Protein AF-A0A5C6UKN8-F1 (afdb_monomer_lite)

Sequence (223 aa):
MSATDQPPNRPFNWWKLGAFLLFGLIVINSLSDEDSNTNSDSTDLNAEPDYIGLPDETGLSTPVQSQIIKAARHAERAYGALGDDGASYYSELCYESLNRSFAPAELDRCYAFDLFANRLIENAGKSVGPKMSKWAVRSRWDSAGILSDLDSDDLETRRIAIEAATSRIRVSPELPPAIRRLQEQSAPSTDVDENDASRSAEGLPSDESLIDTGGEDAVSLDG

Structure (mmCIF, N/CA/C/O backbone):
data_AF-A0A5C6UKN8-F1
#
_entry.id   AF-A0A5C6UKN8-F1
#
loop_
_atom_site.group_PDB
_atom_site.id
_atom_site.type_symbol
_atom_site.label_atom_id
_atom_site.label_alt_id
_atom_site.label_comp_id
_atom_site.label_asym_id
_atom_site.label_entity_id
_atom_site.label_seq_id
_atom_site.pdbx_PDB_ins_code
_atom_site.Cartn_x
_atom_site.Cartn_y
_atom_site.Cartn_z
_atom_site.occupancy
_atom_site.B_iso_or_equiv
_atom_site.auth_seq_id
_atom_site.auth_comp_id
_atom_site.auth_asym_id
_atom_site.auth_atom_id
_atom_site.pdbx_PDB_model_num
ATOM 1 N N . MET A 1 1 ? 35.780 -46.248 15.933 1.00 40.53 1 MET A N 1
ATOM 2 C CA . MET A 1 1 ? 34.356 -46.637 15.960 1.00 40.53 1 MET A CA 1
ATOM 3 C C . MET A 1 1 ? 33.559 -45.348 16.038 1.00 40.53 1 MET A C 1
ATOM 5 O O . MET A 1 1 ? 33.482 -44.776 17.113 1.00 40.53 1 MET A O 1
ATOM 9 N N . SER A 1 2 ? 33.085 -44.843 14.900 1.00 50.72 2 SER A N 1
ATOM 10 C CA . SER A 1 2 ? 32.276 -43.621 14.833 1.00 50.72 2 SER A CA 1
ATOM 11 C C . SER A 1 2 ? 30.887 -44.018 14.360 1.00 50.72 2 SER A C 1
ATOM 13 O O . SER A 1 2 ? 30.756 -44.585 13.277 1.00 50.72 2 SER A O 1
ATOM 15 N N . ALA A 1 3 ? 29.887 -43.793 15.208 1.00 54.16 3 ALA A N 1
ATOM 16 C CA . ALA A 1 3 ? 28.486 -43.984 14.878 1.00 54.16 3 ALA A CA 1
ATOM 17 C C . ALA A 1 3 ? 28.002 -42.765 14.085 1.00 54.16 3 ALA A C 1
ATOM 19 O O . ALA A 1 3 ? 28.143 -41.629 14.533 1.00 54.16 3 ALA A O 1
ATOM 20 N N . THR A 1 4 ? 27.491 -43.006 12.885 1.00 61.22 4 THR A N 1
ATOM 21 C CA . THR A 1 4 ? 26.816 -42.016 12.050 1.00 61.22 4 THR A CA 1
ATOM 22 C C . THR A 1 4 ? 25.357 -41.917 12.488 1.00 61.22 4 THR A C 1
ATOM 24 O O . THR A 1 4 ? 24.598 -42.868 12.317 1.00 61.22 4 THR A O 1
ATOM 27 N N . ASP A 1 5 ? 24.970 -40.764 13.034 1.00 57.59 5 ASP A N 1
ATOM 28 C CA . ASP A 1 5 ? 23.571 -40.392 13.249 1.00 57.59 5 ASP A CA 1
ATOM 29 C C . ASP A 1 5 ? 22.898 -40.123 11.900 1.00 57.59 5 ASP A C 1
ATOM 31 O O . ASP A 1 5 ? 23.299 -39.234 11.145 1.00 57.59 5 ASP A O 1
ATOM 35 N N . GLN A 1 6 ? 21.865 -40.901 11.591 1.00 63.00 6 GLN A N 1
ATOM 36 C CA . GLN A 1 6 ? 21.035 -40.725 10.405 1.00 63.00 6 GLN A CA 1
ATOM 37 C C . GLN A 1 6 ? 19.686 -40.121 10.840 1.00 63.00 6 GLN A C 1
ATOM 39 O O . GLN A 1 6 ? 19.021 -40.698 11.704 1.00 63.00 6 GLN A O 1
ATOM 44 N N . PRO A 1 7 ? 19.254 -38.969 10.292 1.00 58.56 7 PRO A N 1
ATOM 45 C CA . PRO A 1 7 ? 17.996 -38.347 10.692 1.00 58.56 7 PRO A CA 1
ATOM 46 C C . PRO A 1 7 ? 16.775 -39.148 10.193 1.00 58.56 7 PRO A C 1
ATOM 48 O O . PRO A 1 7 ? 16.821 -39.744 9.113 1.00 58.56 7 PRO A O 1
ATOM 51 N N . PRO A 1 8 ? 15.662 -39.163 10.952 1.00 61.91 8 PRO A N 1
ATOM 52 C CA . PRO A 1 8 ? 14.505 -39.999 10.653 1.00 61.91 8 PRO A CA 1
ATOM 53 C C . PRO A 1 8 ? 13.721 -39.506 9.426 1.00 61.91 8 PRO A C 1
ATOM 55 O O . PRO A 1 8 ? 13.208 -38.385 9.394 1.00 61.91 8 PRO A O 1
ATOM 58 N N . ASN A 1 9 ? 13.566 -40.401 8.447 1.00 58.41 9 ASN A N 1
ATOM 59 C CA . ASN A 1 9 ? 12.659 -40.272 7.306 1.00 58.41 9 ASN A CA 1
ATOM 60 C C . ASN A 1 9 ? 11.209 -40.083 7.781 1.00 58.41 9 ASN A C 1
ATOM 62 O O . ASN A 1 9 ? 10.594 -41.015 8.303 1.00 58.41 9 ASN A O 1
ATOM 66 N N . ARG A 1 10 ? 10.629 -38.899 7.557 1.00 64.12 10 ARG A N 1
ATOM 67 C CA . ARG A 1 10 ? 9.177 -38.692 7.672 1.00 64.12 10 ARG A CA 1
ATOM 68 C C . ARG A 1 10 ? 8.508 -38.991 6.321 1.00 64.12 10 ARG A C 1
ATOM 70 O O . ARG A 1 10 ? 8.964 -38.461 5.310 1.00 64.12 10 ARG A O 1
ATOM 77 N N . PRO A 1 11 ? 7.436 -39.803 6.274 1.00 61.09 11 PRO A N 1
ATOM 78 C CA . PRO A 1 11 ? 6.742 -40.118 5.028 1.00 61.09 11 PRO A CA 1
ATOM 79 C C . PRO A 1 11 ? 5.987 -38.893 4.489 1.00 61.09 11 PRO A C 1
ATOM 81 O O . PRO A 1 11 ? 5.182 -38.270 5.183 1.00 61.09 11 PRO A O 1
ATOM 84 N N . PHE A 1 12 ? 6.264 -38.550 3.231 1.00 62.16 12 PHE A N 1
ATOM 85 C CA . PHE A 1 12 ? 5.650 -37.445 2.498 1.00 62.16 12 PHE A CA 1
ATOM 86 C C . PHE A 1 12 ? 4.271 -37.895 1.974 1.00 62.16 12 PHE A C 1
ATOM 88 O O . PHE A 1 12 ? 4.173 -38.737 1.085 1.00 62.16 12 PHE A O 1
ATOM 95 N N . ASN A 1 13 ? 3.187 -37.368 2.548 1.00 50.72 13 ASN A N 1
ATOM 96 C CA . ASN A 1 13 ? 1.808 -37.771 2.242 1.00 50.72 13 ASN A CA 1
ATOM 97 C C . ASN A 1 13 ? 1.259 -37.051 0.988 1.00 50.72 13 ASN A C 1
ATOM 99 O O . ASN A 1 13 ? 0.657 -35.983 1.097 1.00 50.72 13 ASN A O 1
ATOM 103 N N . TRP A 1 14 ? 1.412 -37.664 -0.194 1.00 58.41 14 TRP A N 1
ATOM 104 C CA . TRP A 1 14 ? 1.009 -37.119 -1.510 1.00 58.41 14 TRP A CA 1
ATOM 105 C C . TRP A 1 14 ? -0.510 -36.953 -1.718 1.00 58.41 14 TRP A C 1
ATOM 107 O O . TRP A 1 14 ? -0.934 -36.216 -2.603 1.00 58.41 14 TRP A O 1
ATOM 117 N N . TRP A 1 15 ? -1.361 -37.578 -0.899 1.00 53.00 15 TRP A N 1
ATOM 118 C CA . TRP A 1 15 ? -2.815 -37.576 -1.126 1.00 53.00 15 TRP A CA 1
ATOM 119 C C . TRP A 1 15 ? -3.521 -36.228 -0.881 1.00 53.00 15 TRP A C 1
ATOM 121 O O . TRP A 1 15 ? -4.635 -36.031 -1.360 1.00 53.00 15 TRP A O 1
ATOM 131 N N . LYS A 1 16 ? -2.891 -35.267 -0.185 1.00 51.88 16 LYS A N 1
ATOM 132 C CA . LYS A 1 16 ? -3.501 -33.947 0.080 1.00 51.88 16 LYS A CA 1
ATOM 133 C C . LYS A 1 16 ? -3.407 -32.954 -1.087 1.00 51.88 16 LYS A C 1
ATOM 135 O O . LYS A 1 16 ? -4.103 -31.945 -1.062 1.00 51.88 16 LYS A O 1
ATOM 140 N N . LEU A 1 17 ? -2.607 -33.241 -2.115 1.00 55.00 17 LEU A N 1
ATOM 141 C CA . LEU A 1 17 ? -2.462 -32.371 -3.292 1.00 55.00 17 LEU A CA 1
ATOM 142 C C . LEU A 1 17 ? -3.567 -32.568 -4.349 1.00 55.00 17 LEU A C 1
ATOM 144 O O . LEU A 1 17 ? -3.740 -31.709 -5.204 1.00 55.00 17 LEU A O 1
ATOM 148 N N . GLY A 1 18 ? -4.356 -33.648 -4.280 1.00 50.09 18 GLY A N 1
ATOM 149 C CA . GLY A 1 18 ? -5.378 -33.958 -5.294 1.00 50.09 18 GLY A CA 1
ATOM 150 C C . GLY A 1 18 ? -6.755 -33.309 -5.092 1.00 50.09 18 GLY A C 1
ATOM 151 O O . GLY A 1 18 ? -7.552 -33.289 -6.023 1.00 50.09 18 GLY A O 1
ATOM 152 N N . ALA A 1 19 ? -7.063 -32.778 -3.903 1.00 51.94 19 ALA A N 1
ATOM 153 C CA . ALA A 1 19 ? -8.430 -32.355 -3.562 1.00 51.94 19 ALA A CA 1
ATOM 154 C C . ALA A 1 19 ? -8.757 -30.883 -3.888 1.00 51.94 19 ALA A C 1
ATOM 156 O O . ALA A 1 19 ? -9.929 -30.525 -3.956 1.00 51.94 19 ALA A O 1
ATOM 157 N N . PHE A 1 20 ? -7.756 -30.028 -4.123 1.00 52.41 20 PHE A N 1
ATOM 158 C CA . PHE A 1 20 ? -7.990 -28.599 -4.387 1.00 52.41 20 PHE A CA 1
ATOM 159 C C . PHE A 1 20 ? -8.239 -28.258 -5.865 1.00 52.41 20 PHE A C 1
ATOM 161 O O . PHE A 1 20 ? -8.780 -27.197 -6.158 1.00 52.41 20 PHE A O 1
ATOM 168 N N . LEU A 1 21 ? -7.928 -29.160 -6.803 1.00 52.56 21 LEU A N 1
ATOM 169 C CA . LEU A 1 21 ? -8.079 -28.896 -8.242 1.00 52.56 21 LEU A CA 1
ATOM 170 C C . LEU A 1 21 ? -9.501 -29.117 -8.791 1.00 52.56 21 LEU A C 1
ATOM 172 O O . LEU A 1 21 ? -9.774 -28.732 -9.923 1.00 52.56 21 LEU A O 1
ATOM 176 N N . LEU A 1 22 ? -10.424 -29.688 -8.007 1.00 50.31 22 LEU A N 1
ATOM 177 C CA . LEU A 1 22 ? -11.786 -30.006 -8.469 1.00 50.31 22 LEU A CA 1
ATOM 178 C C . LEU A 1 22 ? -12.843 -28.956 -8.070 1.00 50.31 22 LEU A C 1
ATOM 180 O O . LEU A 1 22 ? -13.941 -28.963 -8.615 1.00 50.31 22 LEU A O 1
ATOM 184 N N . PHE A 1 23 ? -12.511 -28.007 -7.185 1.00 49.91 23 PHE A N 1
ATOM 185 C CA . PHE A 1 23 ? -13.417 -26.909 -6.800 1.00 49.91 23 PHE A CA 1
ATOM 186 C C . PHE A 1 23 ? -13.272 -25.642 -7.667 1.00 49.91 23 PHE A C 1
ATOM 188 O O . PHE A 1 23 ? -14.141 -24.775 -7.632 1.00 49.91 23 PHE A O 1
ATOM 195 N N . GLY A 1 24 ? -12.212 -25.536 -8.477 1.00 49.94 24 GLY A N 1
ATOM 196 C CA . GLY A 1 24 ? -11.924 -24.350 -9.297 1.00 49.94 24 GLY A CA 1
ATOM 197 C C . GLY A 1 24 ? -12.730 -24.221 -10.597 1.00 49.94 24 GLY A C 1
ATOM 198 O O . GLY A 1 24 ? -12.634 -23.196 -11.260 1.00 49.94 24 GLY A O 1
ATOM 199 N N . LEU A 1 25 ? -13.529 -25.226 -10.977 1.00 49.94 25 LEU A N 1
ATOM 200 C CA . LEU A 1 25 ? -14.198 -25.278 -12.289 1.00 49.94 25 LEU A CA 1
ATOM 201 C C . LEU A 1 25 ? -15.711 -24.982 -12.274 1.00 49.94 25 LEU A C 1
ATOM 203 O O . LEU A 1 25 ? -16.342 -25.054 -13.322 1.00 49.94 25 LEU A O 1
ATOM 207 N N . ILE A 1 26 ? -16.307 -24.623 -11.128 1.00 50.78 26 ILE A N 1
ATOM 208 C CA . ILE A 1 26 ? -17.772 -24.429 -11.011 1.00 50.78 26 ILE A CA 1
ATOM 209 C C . ILE A 1 26 ? -18.210 -22.945 -11.007 1.00 50.78 26 ILE A C 1
ATOM 211 O O . ILE A 1 26 ? -19.397 -22.666 -11.132 1.00 50.78 26 ILE A O 1
ATOM 215 N N . VAL A 1 27 ? -17.299 -21.964 -10.963 1.00 51.22 27 VAL A 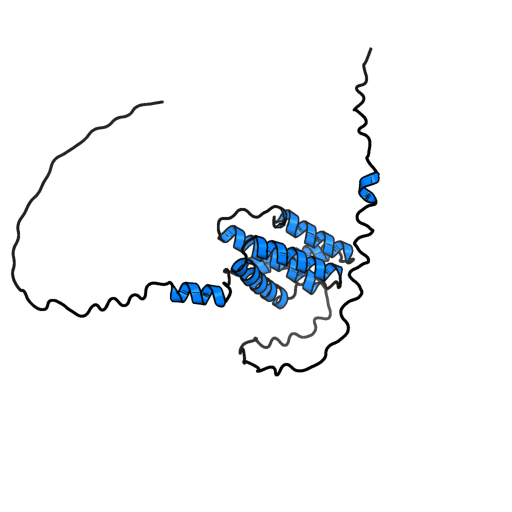N 1
ATOM 216 C CA . VAL A 1 27 ? -17.687 -20.533 -10.837 1.00 51.22 27 VAL A CA 1
ATOM 217 C C . VAL A 1 27 ? -17.657 -19.745 -12.166 1.00 51.22 27 VAL A C 1
ATOM 219 O O . VAL A 1 27 ? -18.084 -18.599 -12.210 1.00 51.22 27 VAL A O 1
ATOM 222 N N . ILE A 1 28 ? -17.247 -20.341 -13.292 1.00 51.25 28 ILE A N 1
ATOM 223 C CA . ILE A 1 28 ? -17.072 -19.614 -14.576 1.00 51.25 28 ILE A CA 1
ATOM 224 C C . ILE A 1 28 ? -18.332 -19.650 -15.473 1.00 51.25 28 ILE A C 1
ATOM 226 O O . ILE A 1 28 ? -18.216 -19.662 -16.689 1.00 51.25 28 ILE A O 1
ATOM 230 N N . ASN A 1 29 ? -19.555 -19.709 -14.934 1.00 43.38 29 ASN A N 1
ATOM 231 C CA . ASN A 1 29 ? -20.752 -19.794 -15.799 1.00 43.38 29 ASN A CA 1
ATOM 232 C C . ASN A 1 29 ? -21.979 -18.994 -15.350 1.00 43.38 29 ASN A C 1
ATOM 234 O O . ASN A 1 29 ? -23.094 -19.298 -15.762 1.00 43.38 29 ASN A O 1
ATOM 238 N N . SER A 1 30 ? -21.812 -17.948 -14.544 1.00 45.59 30 SER A N 1
ATOM 239 C CA . SER A 1 30 ? -22.942 -17.066 -14.252 1.00 45.59 30 SER A CA 1
ATOM 240 C C . SER A 1 30 ? -22.486 -15.627 -14.114 1.00 45.59 30 SER A C 1
ATOM 242 O O . SER A 1 30 ? -22.128 -15.215 -13.018 1.00 45.59 30 SER A O 1
ATOM 244 N N . LEU A 1 31 ? -22.483 -14.900 -15.232 1.00 46.59 31 LEU A N 1
ATOM 245 C CA . LEU A 1 31 ? -22.860 -13.484 -15.336 1.00 46.59 31 LEU A CA 1
ATOM 246 C C . LEU A 1 31 ? -22.789 -13.079 -16.816 1.00 46.59 31 LEU A C 1
ATOM 248 O O . LEU A 1 31 ? -21.778 -12.579 -17.303 1.00 46.59 31 LEU A O 1
ATOM 252 N N . SER A 1 32 ? -23.880 -13.383 -17.523 1.00 42.09 32 SER A N 1
ATOM 253 C CA . SER A 1 32 ? -24.281 -12.689 -18.746 1.00 42.09 32 SER A CA 1
ATOM 254 C C . SER A 1 32 ? -25.015 -11.401 -18.372 1.00 42.09 32 SER A C 1
ATOM 256 O O . SER A 1 32 ? -25.819 -11.403 -17.443 1.00 42.09 32 SER A O 1
ATOM 258 N N . ASP A 1 33 ? -24.670 -10.358 -19.121 1.00 43.91 33 ASP A N 1
ATOM 259 C CA . ASP A 1 33 ? -25.289 -9.051 -19.371 1.00 43.91 33 ASP A CA 1
ATOM 260 C C . ASP A 1 33 ? -26.621 -8.700 -18.687 1.00 43.91 33 ASP A C 1
ATOM 262 O O . ASP A 1 33 ? -27.641 -9.349 -18.912 1.00 43.91 33 ASP A O 1
ATOM 266 N N . GLU A 1 34 ? -26.639 -7.546 -18.009 1.00 44.62 34 GLU A N 1
ATOM 267 C CA . GLU A 1 34 ? -27.829 -6.693 -17.975 1.00 44.62 34 GLU A CA 1
ATOM 268 C C . GLU A 1 34 ? -27.427 -5.215 -18.083 1.00 44.62 34 GLU A C 1
ATOM 270 O O . GLU A 1 34 ? -26.718 -4.657 -17.243 1.00 44.62 34 GLU A O 1
ATOM 275 N N . ASP A 1 35 ? -27.862 -4.619 -19.189 1.00 42.59 35 ASP A N 1
ATOM 276 C CA . ASP A 1 35 ? -27.671 -3.231 -19.569 1.00 42.59 35 ASP A CA 1
ATOM 277 C C . ASP A 1 35 ? -28.637 -2.286 -18.835 1.00 42.59 35 ASP A C 1
ATOM 279 O O . ASP A 1 35 ? -29.828 -2.552 -18.676 1.00 42.59 35 ASP A O 1
ATOM 283 N N . SER A 1 36 ? -28.122 -1.076 -18.618 1.00 43.69 36 SER A N 1
ATOM 284 C CA . SER A 1 36 ? -28.818 0.215 -18.661 1.00 43.69 36 SER A CA 1
ATOM 285 C C . SER A 1 36 ? -29.333 0.876 -17.368 1.00 43.69 36 SER A C 1
ATOM 287 O O . SER A 1 36 ? -30.272 0.459 -16.698 1.00 43.69 36 SER A O 1
ATOM 289 N N . ASN A 1 37 ? -28.793 2.091 -17.219 1.00 43.66 37 ASN A N 1
ATOM 290 C CA . ASN A 1 37 ? -29.469 3.330 -16.843 1.00 43.66 37 ASN A CA 1
ATOM 291 C C . ASN A 1 37 ? -29.349 3.793 -15.384 1.00 43.66 37 ASN A C 1
ATOM 293 O O . ASN A 1 37 ? -30.298 3.750 -14.603 1.00 43.66 37 ASN A O 1
ATOM 297 N N . THR A 1 38 ? -28.197 4.393 -15.071 1.00 41.50 38 THR A N 1
ATOM 298 C CA . THR A 1 38 ? -28.045 5.254 -13.894 1.00 41.50 38 THR A CA 1
ATOM 299 C C . THR A 1 38 ? -27.738 6.675 -14.352 1.00 41.50 38 THR A C 1
ATOM 301 O O . THR A 1 38 ? -26.625 6.985 -14.781 1.00 41.50 38 THR A O 1
ATOM 304 N N . ASN A 1 39 ? -28.748 7.543 -14.257 1.00 42.12 39 ASN A N 1
ATOM 305 C CA . ASN A 1 39 ? -28.589 8.991 -14.326 1.00 42.12 39 ASN A CA 1
ATOM 306 C C . ASN A 1 39 ? -27.521 9.412 -13.311 1.00 42.12 39 ASN A C 1
ATOM 308 O O . ASN A 1 39 ? -27.738 9.335 -12.102 1.00 42.12 39 ASN A O 1
ATOM 312 N N . SER A 1 40 ? -26.359 9.818 -13.813 1.00 42.66 40 SER A N 1
ATOM 313 C CA . SER A 1 40 ? -25.299 10.395 -12.998 1.00 42.66 40 SER A CA 1
ATOM 314 C C . SER A 1 40 ? -25.632 11.861 -12.756 1.00 42.66 40 SER A C 1
ATOM 316 O O . SER A 1 40 ? -25.410 12.712 -13.614 1.00 42.66 40 SER A O 1
ATOM 318 N N . ASP A 1 41 ? -26.217 12.122 -11.591 1.00 40.66 41 ASP A N 1
ATOM 319 C CA . ASP A 1 41 ? -26.273 13.447 -10.987 1.00 40.66 41 ASP A CA 1
ATOM 320 C C . ASP A 1 41 ? -24.837 13.841 -10.615 1.00 40.66 41 ASP A C 1
ATOM 322 O O . ASP A 1 41 ? -24.215 13.285 -9.705 1.00 40.66 41 ASP A O 1
ATOM 326 N N . SER A 1 42 ? -24.255 14.711 -11.432 1.00 39.00 42 SER A N 1
ATOM 327 C CA . SER A 1 42 ? -22.898 15.211 -11.284 1.00 39.00 42 SER A CA 1
ATOM 328 C C . SER A 1 42 ? -22.857 16.234 -10.152 1.00 39.00 42 SER A C 1
ATOM 330 O O . SER A 1 42 ? -22.991 17.436 -10.384 1.00 39.00 42 SER A O 1
ATOM 332 N N . THR A 1 43 ? -22.643 15.774 -8.919 1.00 43.88 43 THR A N 1
ATOM 333 C CA . THR A 1 43 ? -22.153 16.659 -7.859 1.00 43.88 43 THR A CA 1
ATOM 334 C C . THR A 1 43 ? -20.697 17.012 -8.128 1.00 43.88 43 THR A C 1
ATOM 336 O O . THR A 1 43 ? -19.776 16.221 -7.924 1.00 43.88 43 THR A O 1
ATOM 339 N N . ASP A 1 44 ? -20.569 18.234 -8.617 1.00 43.09 44 ASP A N 1
ATOM 340 C CA . ASP A 1 44 ? -19.400 19.072 -8.801 1.00 43.09 44 ASP A CA 1
ATOM 341 C C . ASP A 1 44 ? -18.495 19.081 -7.548 1.00 43.09 44 ASP A C 1
ATOM 343 O O . ASP A 1 44 ? -18.790 19.727 -6.539 1.00 43.09 44 ASP A O 1
ATOM 347 N N . LEU A 1 45 ? -17.386 18.335 -7.596 1.00 48.97 45 LEU A N 1
ATOM 348 C CA . LEU A 1 45 ? -16.275 18.473 -6.653 1.00 48.97 45 LEU A CA 1
ATOM 349 C C . LEU A 1 45 ? -15.154 19.251 -7.336 1.00 48.97 45 LEU A C 1
ATOM 351 O O . LEU A 1 45 ? -14.203 18.698 -7.884 1.00 48.97 45 LEU A O 1
ATOM 355 N N . ASN A 1 46 ? -15.303 20.569 -7.255 1.00 46.16 46 ASN A N 1
ATOM 356 C CA . ASN A 1 46 ? -14.267 21.551 -7.512 1.00 46.16 46 ASN A CA 1
ATOM 357 C C . ASN A 1 46 ? -12.978 21.237 -6.731 1.00 46.16 46 ASN A C 1
ATOM 359 O O . ASN A 1 46 ? -12.977 21.244 -5.498 1.00 46.16 46 ASN A O 1
ATOM 363 N N . ALA A 1 47 ? -11.899 21.035 -7.496 1.00 43.16 47 ALA A N 1
ATOM 364 C CA . ALA A 1 47 ? -10.514 21.489 -7.289 1.00 43.16 47 ALA A CA 1
ATOM 365 C C . ALA A 1 47 ? -9.474 20.384 -7.564 1.00 43.16 47 ALA A C 1
ATOM 367 O O . ALA A 1 47 ? -8.781 19.909 -6.662 1.00 43.16 47 ALA A O 1
ATOM 368 N N . GLU A 1 48 ? -9.323 20.012 -8.837 1.00 38.44 48 GLU A N 1
ATOM 369 C CA . GLU A 1 48 ? -8.039 19.526 -9.352 1.00 38.44 48 GLU A CA 1
ATOM 370 C C . GLU A 1 48 ? -7.170 20.741 -9.726 1.00 38.44 48 GLU A C 1
ATOM 372 O O . GLU A 1 48 ? -7.666 21.656 -10.387 1.00 38.44 48 GLU A O 1
ATOM 377 N N . PRO A 1 49 ? -5.887 20.804 -9.325 1.00 50.75 49 PRO A N 1
ATOM 378 C CA . PRO A 1 49 ? -4.940 21.673 -9.999 1.00 50.75 49 PRO A CA 1
ATOM 379 C C . PRO A 1 49 ? -4.667 21.089 -11.387 1.00 50.75 49 PRO A C 1
ATOM 381 O O . PRO A 1 49 ? -4.154 19.979 -11.518 1.00 50.75 49 PRO A O 1
ATOM 384 N N . ASP A 1 50 ? -5.026 21.867 -12.400 1.00 39.91 50 ASP A N 1
ATOM 385 C CA . ASP A 1 50 ? -4.770 21.630 -13.816 1.00 39.91 50 ASP A CA 1
ATOM 386 C C . ASP A 1 50 ? -3.250 21.526 -14.051 1.00 39.91 50 ASP A C 1
ATOM 388 O O . ASP A 1 50 ? -2.540 22.526 -14.185 1.00 39.91 50 ASP A O 1
ATOM 392 N N . TYR A 1 51 ? -2.713 20.304 -13.990 1.00 45.94 51 TYR A N 1
ATOM 393 C CA . TYR A 1 51 ? -1.313 20.018 -14.290 1.00 45.94 51 TYR A CA 1
ATOM 394 C C . TYR A 1 51 ? -1.231 19.482 -15.716 1.00 45.94 51 TYR A C 1
ATOM 396 O O . TYR A 1 51 ? -1.228 18.274 -15.953 1.00 45.94 51 TYR A O 1
ATOM 404 N N . ILE A 1 52 ? -1.154 20.402 -16.678 1.00 48.56 52 ILE A N 1
ATOM 405 C CA . ILE A 1 52 ? -0.752 20.095 -18.052 1.00 48.56 52 ILE A CA 1
ATOM 406 C C . ILE A 1 52 ? 0.755 19.794 -18.025 1.00 48.56 52 ILE A C 1
ATOM 408 O O . ILE A 1 52 ? 1.595 20.652 -18.293 1.00 48.56 52 ILE A O 1
ATOM 412 N N . GLY A 1 53 ? 1.105 18.573 -17.621 1.00 41.84 53 GLY A N 1
ATOM 413 C CA . GLY A 1 53 ? 2.437 18.015 -17.807 1.00 41.84 53 GLY A CA 1
ATOM 414 C C . GLY A 1 53 ? 2.561 17.495 -19.235 1.00 41.84 53 GLY A C 1
ATOM 415 O O . GLY A 1 53 ? 1.771 16.649 -19.649 1.00 41.84 53 GLY A O 1
ATOM 416 N N . LEU A 1 54 ? 3.535 18.015 -19.987 1.00 39.44 54 LEU A N 1
ATOM 417 C CA . LEU A 1 54 ? 3.970 17.434 -21.259 1.00 39.44 54 LEU A CA 1
ATOM 418 C C . LEU A 1 54 ? 4.232 15.922 -21.090 1.00 39.44 54 LEU A C 1
ATOM 420 O O . LEU A 1 54 ? 4.688 15.518 -20.017 1.00 39.44 54 LEU A O 1
ATOM 424 N N . PRO A 1 55 ? 4.002 15.091 -22.125 1.00 42.47 55 PRO A N 1
ATOM 425 C CA . PRO A 1 55 ? 4.436 13.701 -22.094 1.00 42.47 55 PRO A CA 1
ATOM 426 C C . PRO A 1 55 ? 5.965 13.669 -21.977 1.00 42.47 55 PRO A C 1
ATOM 428 O O . PRO A 1 55 ? 6.678 14.064 -22.897 1.00 42.47 55 PRO A O 1
ATOM 431 N N . ASP A 1 56 ? 6.460 13.258 -20.814 1.00 43.38 56 ASP A N 1
ATOM 432 C CA . ASP A 1 56 ? 7.869 12.953 -20.606 1.00 43.38 56 ASP A CA 1
ATOM 433 C C . ASP A 1 56 ? 8.178 11.663 -21.377 1.00 43.38 56 ASP A C 1
ATOM 435 O O . ASP A 1 56 ? 7.785 10.568 -20.974 1.00 43.38 56 ASP A O 1
ATOM 439 N N . GLU A 1 57 ? 8.798 11.798 -22.550 1.00 42.62 57 GLU A N 1
ATOM 440 C CA . GLU A 1 57 ? 9.163 10.674 -23.421 1.00 42.62 57 GLU A CA 1
ATOM 441 C C . GLU A 1 57 ? 10.454 9.952 -22.981 1.00 42.62 57 GLU A C 1
ATOM 443 O O . GLU A 1 57 ? 11.023 9.175 -23.748 1.00 42.62 57 GLU A O 1
ATOM 448 N N . THR A 1 58 ? 10.916 10.119 -21.736 1.00 44.53 58 THR A N 1
ATOM 449 C CA . THR A 1 58 ? 12.039 9.328 -21.207 1.00 44.53 58 THR A CA 1
ATOM 450 C C . THR A 1 58 ? 11.834 8.861 -19.766 1.00 44.53 58 THR A C 1
ATOM 452 O O . THR A 1 58 ? 11.849 9.657 -18.840 1.00 44.53 58 THR A O 1
ATOM 455 N N . GLY A 1 59 ? 11.793 7.539 -19.564 1.00 48.47 59 GLY A N 1
ATOM 456 C CA . GLY A 1 59 ? 12.229 6.913 -18.310 1.00 48.47 59 GLY A CA 1
ATOM 457 C C . GLY A 1 59 ? 11.115 6.509 -17.345 1.00 48.47 59 GLY A C 1
ATOM 458 O O . GLY A 1 59 ? 10.621 7.304 -16.553 1.00 48.47 59 GLY A O 1
ATOM 459 N N . LEU A 1 60 ? 10.819 5.210 -17.325 1.00 56.75 60 LEU A N 1
ATOM 460 C CA . LEU A 1 60 ? 9.932 4.500 -16.393 1.00 56.75 60 LEU A CA 1
ATOM 461 C C . LEU A 1 60 ? 10.338 4.603 -14.901 1.00 56.75 60 LEU A C 1
ATOM 463 O O . LEU A 1 60 ? 9.848 3.820 -14.093 1.00 56.75 60 LEU A O 1
ATOM 467 N N . SER A 1 61 ? 11.196 5.533 -14.476 1.00 62.94 61 SER A N 1
ATOM 468 C CA . SER A 1 61 ? 11.801 5.501 -13.135 1.00 62.94 61 SER A CA 1
ATOM 469 C C . SER A 1 61 ? 11.062 6.316 -12.072 1.00 62.94 61 SER A C 1
ATOM 471 O O . SER A 1 61 ? 11.228 6.050 -10.882 1.00 62.94 61 SER A O 1
ATOM 473 N N . THR A 1 62 ? 10.225 7.289 -12.451 1.00 78.62 62 THR A N 1
ATOM 474 C CA . THR A 1 62 ? 9.569 8.157 -11.457 1.00 78.62 62 THR A CA 1
ATOM 475 C C . THR A 1 62 ? 8.115 7.734 -11.217 1.00 78.62 62 THR A C 1
ATOM 477 O O . THR A 1 62 ? 7.335 7.648 -12.169 1.00 78.62 62 THR A O 1
ATOM 480 N N . PRO A 1 63 ? 7.709 7.472 -9.960 1.00 83.62 63 PRO A N 1
ATOM 481 C CA . PRO A 1 63 ? 6.332 7.125 -9.636 1.00 83.62 63 PRO A CA 1
ATOM 482 C C . PRO A 1 63 ? 5.396 8.317 -9.848 1.00 83.62 63 PRO A C 1
ATOM 484 O O . PRO A 1 63 ? 5.714 9.465 -9.526 1.00 83.62 63 PRO A O 1
ATOM 487 N N . VAL A 1 64 ? 4.196 8.046 -10.358 1.00 89.62 64 VAL A N 1
ATOM 488 C CA . VAL A 1 64 ? 3.211 9.095 -10.642 1.00 89.62 64 VAL A CA 1
ATOM 489 C C . VAL A 1 64 ? 2.615 9.613 -9.330 1.00 89.62 64 VAL A C 1
ATOM 491 O O . VAL A 1 64 ? 1.881 8.902 -8.641 1.00 89.62 64 VAL A O 1
ATOM 494 N N . GLN A 1 65 ? 2.865 10.883 -8.997 1.00 92.00 65 GLN A N 1
ATOM 495 C CA . GLN A 1 65 ? 2.447 11.487 -7.723 1.00 92.00 65 GLN A CA 1
ATOM 496 C C . GLN A 1 65 ? 0.935 11.371 -7.452 1.00 92.00 65 GLN A C 1
ATOM 498 O O . GLN A 1 65 ? 0.520 11.157 -6.311 1.00 92.00 65 GLN A O 1
ATOM 503 N N . SER A 1 66 ? 0.097 11.467 -8.490 1.00 93.00 66 SER A N 1
ATOM 504 C CA . SER A 1 66 ? -1.357 11.322 -8.350 1.00 93.00 66 SER A CA 1
ATOM 505 C C . SER A 1 66 ? -1.769 9.924 -7.869 1.00 93.00 66 SER A C 1
ATOM 507 O O . SER A 1 66 ? -2.744 9.800 -7.127 1.00 93.00 66 SER A O 1
ATOM 509 N N . GLN A 1 67 ? -1.009 8.878 -8.207 1.00 95.31 67 GLN A N 1
ATOM 510 C CA . GLN A 1 67 ? -1.253 7.515 -7.727 1.00 95.31 67 GLN A CA 1
ATOM 511 C C . GLN A 1 67 ? -0.915 7.372 -6.243 1.00 95.31 67 GLN A C 1
ATOM 513 O O . GLN A 1 67 ? -1.677 6.754 -5.504 1.00 95.31 67 GLN A O 1
ATOM 518 N N . ILE A 1 68 ? 0.161 8.014 -5.781 1.00 96.56 68 ILE A N 1
ATOM 519 C CA . ILE A 1 68 ? 0.547 8.034 -4.362 1.00 96.56 68 ILE A CA 1
ATOM 520 C C . ILE A 1 68 ? -0.524 8.747 -3.523 1.00 96.56 68 ILE A C 1
ATOM 522 O O . ILE A 1 68 ? -0.918 8.257 -2.467 1.00 96.56 68 ILE A O 1
ATOM 526 N N . ILE A 1 69 ? -1.059 9.873 -4.008 1.00 97.06 69 ILE A N 1
ATOM 527 C CA . ILE A 1 69 ? -2.145 10.598 -3.325 1.00 97.06 69 ILE A CA 1
ATOM 528 C C . ILE A 1 69 ? -3.426 9.756 -3.282 1.00 97.06 69 ILE A C 1
ATOM 530 O O . ILE A 1 69 ? -4.085 9.687 -2.244 1.00 97.06 69 ILE A O 1
ATOM 534 N N . LYS A 1 70 ? -3.782 9.085 -4.386 1.00 96.75 70 LYS A N 1
ATOM 535 C CA . LYS A 1 70 ? -4.913 8.144 -4.402 1.00 96.75 70 LYS A CA 1
ATOM 536 C C . LYS A 1 70 ? -4.703 7.029 -3.379 1.00 96.75 70 LYS A C 1
ATOM 538 O O . LYS A 1 70 ? -5.618 6.738 -2.615 1.00 96.75 70 LYS A O 1
ATOM 543 N N . ALA A 1 71 ? -3.505 6.450 -3.322 1.00 98.19 71 ALA A N 1
ATOM 544 C CA . ALA A 1 71 ? -3.160 5.404 -2.368 1.00 98.19 71 ALA A CA 1
ATOM 545 C C . ALA A 1 71 ? -3.341 5.852 -0.909 1.00 98.19 71 ALA A C 1
ATOM 547 O O . ALA A 1 71 ? -3.910 5.100 -0.121 1.00 98.19 71 ALA A O 1
ATOM 548 N N . ALA A 1 72 ? -2.944 7.086 -0.571 1.00 98.44 72 ALA A N 1
ATOM 549 C CA . ALA A 1 72 ? -3.183 7.671 0.750 1.00 98.44 72 ALA A CA 1
ATOM 550 C C . ALA A 1 72 ? -4.678 7.675 1.100 1.00 98.44 72 ALA A C 1
ATOM 552 O O . ALA A 1 72 ? -5.069 7.100 2.111 1.00 98.44 72 ALA A O 1
ATOM 553 N N . ARG A 1 73 ? -5.526 8.214 0.212 1.00 98.12 73 ARG A N 1
ATOM 554 C CA . ARG A 1 73 ? -6.987 8.257 0.418 1.00 98.12 73 ARG A CA 1
ATOM 555 C C . ARG A 1 73 ? -7.596 6.861 0.563 1.00 98.12 73 ARG A C 1
ATOM 557 O O . ARG A 1 73 ? -8.485 6.647 1.381 1.00 98.12 73 ARG A O 1
ATOM 564 N N . HIS A 1 74 ? -7.130 5.892 -0.224 1.00 98.06 74 HIS A N 1
ATOM 565 C CA . HIS A 1 74 ? -7.586 4.507 -0.094 1.00 98.06 74 HIS A CA 1
ATOM 566 C C . HIS A 1 74 ? -7.181 3.897 1.252 1.00 98.06 74 HIS A C 1
ATOM 568 O O . HIS A 1 74 ? -8.002 3.216 1.861 1.00 98.06 74 HIS A O 1
ATOM 574 N N . ALA A 1 75 ? -5.967 4.167 1.740 1.00 98.38 75 ALA A N 1
ATOM 575 C CA . ALA A 1 75 ? -5.513 3.703 3.049 1.00 98.38 75 ALA A CA 1
ATOM 576 C C . ALA A 1 75 ? -6.338 4.318 4.185 1.00 98.38 75 ALA A C 1
ATOM 578 O O . ALA A 1 75 ? -6.801 3.587 5.058 1.00 98.38 75 ALA A O 1
ATOM 579 N N . GLU A 1 76 ? -6.596 5.629 4.138 1.00 98.25 76 GLU A N 1
ATOM 580 C CA . GLU A 1 76 ? -7.425 6.335 5.123 1.00 98.25 76 GLU A CA 1
ATOM 581 C C . GLU A 1 76 ? -8.833 5.741 5.214 1.00 98.25 76 GLU A C 1
ATOM 583 O O . GLU A 1 76 ? -9.330 5.521 6.318 1.00 98.25 76 GLU A O 1
ATOM 588 N N . ARG A 1 77 ? -9.443 5.411 4.069 1.00 97.69 77 ARG A N 1
ATOM 589 C CA . ARG A 1 77 ? -10.781 4.806 3.996 1.00 97.69 77 ARG A CA 1
ATOM 590 C C . ARG A 1 77 ? -10.804 3.343 4.407 1.00 97.69 77 ARG A C 1
ATOM 592 O O . ARG A 1 77 ? -11.669 2.949 5.180 1.00 97.69 77 ARG A O 1
ATOM 599 N N . ALA A 1 78 ? -9.885 2.526 3.892 1.00 97.62 78 ALA A N 1
ATOM 600 C CA . ALA A 1 78 ? -9.835 1.098 4.205 1.00 97.62 78 ALA A CA 1
ATOM 601 C C . ALA A 1 78 ? -9.584 0.882 5.704 1.00 97.62 78 ALA A C 1
ATOM 603 O O . ALA A 1 78 ? -10.292 0.110 6.352 1.00 97.62 78 ALA A O 1
ATOM 604 N N . TYR A 1 79 ? -8.631 1.634 6.261 1.00 97.75 79 TYR A N 1
ATOM 605 C CA . TYR A 1 79 ? -8.343 1.624 7.688 1.00 97.75 79 TYR A CA 1
ATOM 606 C C . TYR A 1 79 ? -9.464 2.268 8.510 1.00 97.75 79 TYR A C 1
ATOM 608 O O . TYR A 1 79 ? -9.871 1.726 9.529 1.00 97.75 79 TYR A O 1
ATOM 616 N N . GLY A 1 80 ? -10.006 3.409 8.086 1.00 96.12 80 GLY A N 1
ATOM 617 C CA . GLY A 1 80 ? -11.088 4.067 8.816 1.00 96.12 80 GLY A CA 1
ATOM 618 C C . GLY A 1 80 ? -12.381 3.245 8.855 1.00 96.12 80 GLY A C 1
ATOM 619 O O . GLY A 1 80 ? -13.112 3.300 9.839 1.00 96.12 80 GLY A O 1
ATOM 620 N N . ALA A 1 81 ? -12.655 2.441 7.825 1.00 95.50 81 ALA A N 1
ATOM 621 C CA . ALA A 1 81 ? -13.846 1.599 7.767 1.00 95.50 81 ALA A CA 1
ATOM 622 C C . ALA A 1 81 ? -13.742 0.326 8.615 1.00 95.50 81 ALA A C 1
ATOM 624 O O . ALA A 1 81 ? -14.707 -0.035 9.286 1.00 95.50 81 ALA A O 1
ATOM 625 N N . LEU A 1 82 ? -12.606 -0.374 8.550 1.00 95.00 82 LEU A N 1
ATOM 626 C CA . LEU A 1 82 ? -12.464 -1.739 9.080 1.00 95.00 82 LEU A CA 1
ATOM 627 C C . LEU A 1 82 ? -11.154 -1.957 9.862 1.00 95.00 82 LEU A C 1
ATOM 629 O O . LEU A 1 82 ? -10.814 -3.087 10.207 1.00 95.00 82 LEU A O 1
ATOM 633 N N . GLY A 1 83 ? -10.398 -0.897 10.138 1.00 95.81 83 GLY A N 1
ATOM 634 C CA . GLY A 1 83 ? -9.116 -0.961 10.831 1.00 95.81 83 GLY A CA 1
ATOM 635 C C . GLY A 1 83 ? -8.056 -1.756 10.068 1.00 95.81 83 GLY A C 1
ATOM 636 O O . GLY A 1 83 ? -7.969 -1.739 8.838 1.00 95.81 83 GLY A O 1
ATOM 637 N N . ASP A 1 84 ? -7.233 -2.459 10.836 1.00 96.75 84 ASP A N 1
ATOM 638 C CA . ASP A 1 84 ? -6.088 -3.244 10.379 1.00 96.75 84 ASP A CA 1
ATOM 639 C C . ASP A 1 84 ? -6.508 -4.364 9.400 1.00 96.75 84 ASP A C 1
ATOM 641 O O . ASP A 1 84 ? -5.794 -4.649 8.431 1.00 96.75 84 ASP A O 1
ATOM 645 N N . ASP A 1 85 ? -7.690 -4.955 9.612 1.00 96.31 85 ASP A N 1
ATOM 646 C CA . ASP A 1 85 ? -8.257 -5.998 8.748 1.00 96.31 85 ASP A CA 1
ATOM 647 C C . ASP A 1 85 ? -8.658 -5.430 7.383 1.00 96.31 85 ASP A C 1
ATOM 649 O O . ASP A 1 85 ? -8.335 -6.013 6.348 1.00 96.31 85 ASP A O 1
ATOM 653 N N . GLY A 1 86 ? -9.290 -4.251 7.364 1.00 95.94 86 GLY A N 1
ATOM 654 C CA . GLY A 1 86 ? -9.628 -3.542 6.126 1.00 95.94 86 GLY A CA 1
ATOM 655 C C . GLY A 1 86 ? -8.410 -3.186 5.296 1.00 95.94 86 GLY A C 1
ATOM 656 O O . GLY A 1 86 ? -8.386 -3.401 4.083 1.00 95.94 86 GLY A O 1
ATOM 657 N N . ALA A 1 87 ? -7.381 -2.668 5.963 1.00 97.62 87 ALA A N 1
ATOM 658 C CA . ALA A 1 87 ? -6.115 -2.345 5.329 1.00 97.62 87 ALA A CA 1
ATOM 659 C C . ALA A 1 87 ? -5.441 -3.590 4.727 1.00 97.62 87 ALA A C 1
ATOM 661 O O . ALA A 1 87 ? -5.015 -3.566 3.572 1.00 97.62 87 ALA A O 1
ATOM 662 N N . SER A 1 88 ? -5.391 -4.691 5.482 1.00 97.38 88 SER A N 1
ATOM 663 C CA . SER A 1 88 ? -4.800 -5.953 5.021 1.00 97.38 88 SER A CA 1
ATOM 664 C C . SER A 1 88 ? -5.571 -6.551 3.842 1.00 97.38 88 SER A C 1
ATOM 666 O O . SER A 1 88 ? -4.962 -6.970 2.861 1.00 97.38 88 SER A O 1
ATOM 668 N N . TYR A 1 89 ? -6.904 -6.548 3.902 1.00 97.00 89 TYR A N 1
ATOM 669 C CA . TYR A 1 89 ? -7.758 -7.058 2.830 1.00 97.00 89 TYR A CA 1
ATOM 670 C C . TYR A 1 89 ? -7.617 -6.242 1.539 1.00 97.00 89 TYR A C 1
ATOM 672 O O . TYR A 1 89 ? -7.445 -6.806 0.460 1.00 97.00 89 TYR A O 1
ATOM 680 N N . TYR A 1 90 ? -7.626 -4.908 1.636 1.00 97.81 90 TYR A N 1
ATOM 681 C CA . TYR A 1 90 ? -7.436 -4.049 0.466 1.00 97.81 90 TYR A CA 1
ATOM 682 C C . TYR A 1 90 ? -6.045 -4.234 -0.156 1.00 97.81 90 TYR A C 1
ATOM 684 O O . TYR A 1 90 ? -5.929 -4.279 -1.379 1.00 97.81 90 TYR A O 1
ATOM 692 N N . SER A 1 91 ? -4.999 -4.375 0.668 1.00 98.00 91 SER A N 1
ATOM 693 C CA . SER A 1 91 ? -3.643 -4.687 0.201 1.00 98.00 91 SER A CA 1
ATOM 694 C C . SER A 1 91 ? -3.629 -5.953 -0.662 1.00 98.00 91 SER A C 1
ATOM 696 O O . SER A 1 91 ? -3.149 -5.926 -1.795 1.00 98.00 91 SER A O 1
ATOM 698 N N . GLU A 1 92 ? -4.229 -7.042 -0.168 1.00 97.25 92 GLU A N 1
ATOM 699 C CA . GLU A 1 92 ? -4.324 -8.314 -0.894 1.00 97.25 92 GLU A CA 1
ATOM 700 C C . GLU A 1 92 ? -5.056 -8.154 -2.236 1.00 97.25 92 GLU A C 1
ATOM 702 O O . GLU A 1 92 ? -4.531 -8.579 -3.267 1.00 97.25 92 GLU A O 1
ATOM 707 N N . LEU A 1 93 ? -6.202 -7.465 -2.253 1.00 97.38 93 LEU A N 1
ATOM 708 C CA . LEU A 1 93 ? -6.955 -7.200 -3.485 1.00 97.38 93 LEU A CA 1
ATOM 709 C C . LEU A 1 93 ? -6.184 -6.335 -4.492 1.00 97.38 93 LEU A C 1
ATOM 711 O O . LEU A 1 93 ? -6.303 -6.542 -5.699 1.00 97.38 93 LEU A O 1
ATOM 715 N N . CYS A 1 94 ? -5.392 -5.370 -4.019 1.00 97.69 94 CYS A N 1
ATOM 716 C CA . CYS A 1 94 ? -4.594 -4.501 -4.885 1.00 97.69 94 CYS A CA 1
ATOM 717 C C . CYS A 1 94 ? -3.553 -5.316 -5.670 1.00 97.69 94 CYS A C 1
ATOM 719 O O . CYS A 1 94 ? -3.447 -5.188 -6.889 1.00 97.69 94 CYS A O 1
ATOM 721 N N . TYR A 1 95 ? -2.837 -6.220 -4.994 1.00 96.81 95 TYR A N 1
ATOM 722 C CA . TYR A 1 95 ? -1.877 -7.107 -5.659 1.00 96.81 95 TYR A CA 1
ATOM 723 C C . TYR A 1 95 ? -2.547 -8.216 -6.475 1.00 96.81 95 TYR A C 1
ATOM 725 O O . TYR A 1 95 ? -2.006 -8.640 -7.495 1.00 96.81 95 TYR A O 1
ATOM 733 N N . GLU A 1 96 ? -3.740 -8.667 -6.087 1.00 96.06 96 GLU A N 1
ATOM 734 C CA . GLU A 1 96 ? -4.523 -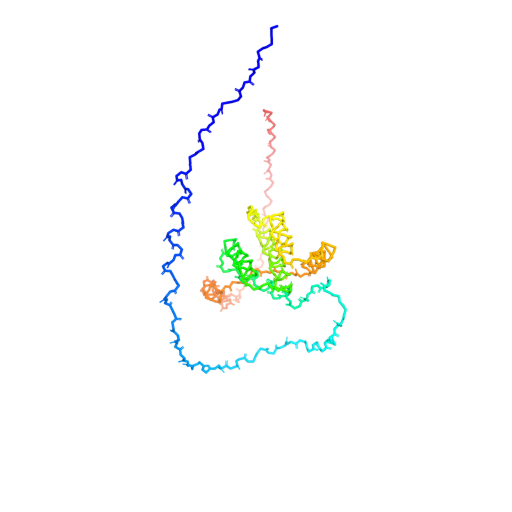9.573 -6.926 1.00 96.06 96 GLU A CA 1
ATOM 735 C C . GLU A 1 96 ? -4.936 -8.906 -8.250 1.00 96.06 96 GLU A C 1
ATOM 737 O O . GLU A 1 96 ? -4.824 -9.529 -9.305 1.00 96.06 96 GLU A O 1
ATOM 742 N N . SER A 1 97 ? -5.357 -7.635 -8.212 1.00 94.88 97 SER A N 1
ATOM 743 C CA . SER A 1 97 ? -5.638 -6.823 -9.407 1.00 94.88 97 SER A CA 1
ATOM 744 C C . SER A 1 97 ? -4.411 -6.736 -10.319 1.00 94.88 97 SER A C 1
ATOM 746 O O . SER A 1 97 ? -4.504 -7.035 -11.512 1.00 94.88 97 SER A O 1
ATOM 748 N N . LEU A 1 98 ? -3.239 -6.449 -9.740 1.00 93.69 98 LEU A N 1
ATOM 749 C CA . LEU A 1 98 ? -1.968 -6.404 -10.470 1.00 93.69 98 LEU A CA 1
ATOM 750 C C . LEU A 1 98 ? -1.627 -7.714 -11.174 1.00 93.69 98 LEU A C 1
ATOM 752 O O . LEU A 1 98 ? -1.186 -7.690 -12.320 1.00 93.69 98 LEU A O 1
ATOM 756 N N . ASN A 1 99 ? -1.864 -8.851 -10.520 1.00 91.56 99 ASN A N 1
ATOM 757 C CA . ASN A 1 99 ? -1.616 -10.162 -11.118 1.00 91.56 99 ASN A CA 1
ATOM 758 C C . ASN A 1 99 ? -2.523 -10.446 -12.327 1.00 91.56 99 ASN A C 1
ATOM 760 O O . ASN A 1 99 ? -2.169 -11.268 -13.170 1.00 91.56 99 ASN A O 1
ATOM 764 N N . ARG A 1 100 ? -3.697 -9.806 -12.415 1.00 92.00 100 ARG A N 1
ATOM 765 C CA . ARG A 1 100 ? -4.630 -9.967 -13.545 1.00 92.00 100 ARG A CA 1
ATOM 766 C C . ARG A 1 100 ? -4.295 -9.035 -14.706 1.00 92.00 100 ARG A C 1
ATOM 768 O O . ARG A 1 100 ? -4.442 -9.430 -15.858 1.00 92.00 100 ARG A O 1
ATOM 775 N N . SER A 1 101 ? -3.885 -7.805 -14.407 1.00 92.75 101 SER A N 1
ATOM 776 C CA . SER A 1 101 ? -3.544 -6.789 -15.402 1.00 92.75 101 SER A CA 1
ATOM 777 C C . SER A 1 101 ? -2.440 -5.892 -14.859 1.00 92.75 101 SER A C 1
ATOM 779 O O . SER A 1 101 ? -2.705 -4.908 -14.170 1.00 92.75 101 SER A O 1
ATOM 781 N N . PHE A 1 102 ? -1.194 -6.227 -15.180 1.00 93.56 102 PHE A N 1
ATOM 782 C CA . PHE A 1 102 ? -0.055 -5.488 -14.660 1.00 93.56 102 PHE A CA 1
ATOM 783 C C . PHE A 1 102 ? 0.039 -4.072 -15.245 1.00 93.56 102 PHE A C 1
ATOM 785 O O . PHE A 1 102 ? -0.010 -3.876 -16.461 1.00 93.56 102 PHE A O 1
ATOM 792 N N . ALA A 1 103 ? 0.258 -3.092 -14.368 1.00 92.56 103 ALA A N 1
ATOM 793 C CA . ALA A 1 103 ? 0.642 -1.737 -14.735 1.00 92.56 103 ALA A CA 1
ATOM 794 C C . ALA A 1 103 ? 1.632 -1.170 -13.697 1.00 92.56 103 ALA A C 1
ATOM 796 O O . ALA A 1 103 ? 1.314 -1.176 -12.503 1.00 92.56 103 ALA A O 1
ATOM 797 N N . PRO A 1 104 ? 2.785 -0.594 -14.102 1.00 92.81 104 PRO A N 1
ATOM 798 C CA . PRO A 1 104 ? 3.768 -0.043 -13.160 1.00 92.81 104 PRO A CA 1
ATOM 799 C C . PRO A 1 104 ? 3.192 1.024 -12.218 1.00 92.81 104 PRO A C 1
ATOM 801 O O . PRO A 1 104 ? 3.516 1.067 -11.035 1.00 92.81 104 PRO A O 1
ATOM 804 N N . ALA A 1 105 ? 2.287 1.864 -12.724 1.00 93.06 105 ALA A N 1
ATOM 805 C CA . ALA A 1 105 ? 1.615 2.885 -11.924 1.00 93.06 105 ALA A CA 1
ATOM 806 C C . ALA A 1 105 ? 0.681 2.285 -10.855 1.00 93.06 105 ALA A C 1
ATOM 808 O O . ALA A 1 105 ? 0.502 2.870 -9.786 1.00 93.06 105 ALA A O 1
ATOM 809 N N . GLU A 1 106 ? 0.082 1.124 -11.129 1.00 95.44 106 GLU A N 1
ATOM 810 C CA . GLU A 1 106 ? -0.737 0.404 -10.156 1.00 95.44 106 GLU A CA 1
ATOM 811 C C . GLU A 1 106 ? 0.139 -0.322 -9.128 1.00 95.44 106 GLU A C 1
ATOM 813 O O . GLU A 1 106 ? -0.200 -0.318 -7.945 1.00 95.44 106 GLU A O 1
ATOM 818 N N . LEU A 1 107 ? 1.307 -0.831 -9.542 1.00 96.44 107 LEU A N 1
ATOM 819 C CA . LEU A 1 107 ? 2.309 -1.410 -8.646 1.00 96.44 107 LEU A CA 1
ATOM 820 C C . LEU A 1 107 ? 2.776 -0.374 -7.615 1.00 96.44 107 LEU A C 1
ATOM 822 O O . LEU A 1 107 ? 2.751 -0.641 -6.410 1.00 96.44 107 LEU A O 1
ATOM 826 N N . ASP A 1 108 ? 3.109 0.837 -8.069 1.00 96.75 108 ASP A N 1
ATOM 827 C CA . ASP A 1 108 ? 3.467 1.949 -7.184 1.00 96.75 108 ASP A CA 1
ATOM 828 C C . ASP A 1 108 ? 2.332 2.305 -6.222 1.00 96.75 108 ASP A C 1
ATOM 830 O O . ASP A 1 108 ? 2.566 2.564 -5.040 1.00 96.75 108 ASP A O 1
ATOM 834 N N . ARG A 1 109 ? 1.090 2.328 -6.725 1.00 97.56 109 ARG A N 1
ATOM 835 C CA . ARG A 1 109 ? -0.099 2.641 -5.927 1.00 97.56 109 ARG A CA 1
ATOM 836 C C . ARG A 1 109 ? -0.302 1.615 -4.815 1.00 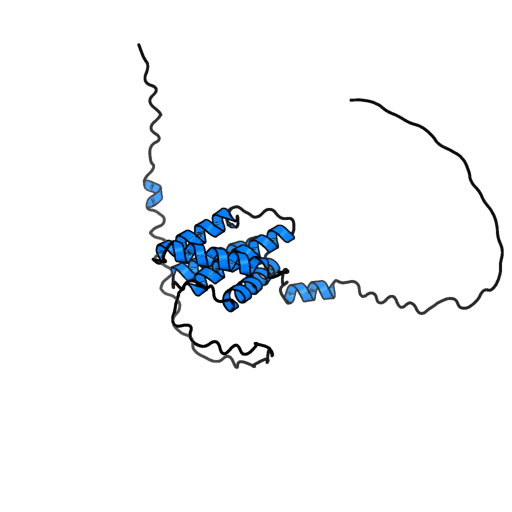97.56 109 ARG A C 1
ATOM 838 O O . ARG A 1 109 ? -0.573 2.019 -3.686 1.00 97.56 109 ARG A O 1
ATOM 845 N N . CYS A 1 110 ? -0.173 0.320 -5.111 1.00 98.06 110 CYS A N 1
ATOM 846 C CA . CYS A 1 110 ? -0.323 -0.739 -4.112 1.00 98.06 110 CYS A CA 1
ATOM 847 C C . CYS A 1 110 ? 0.771 -0.663 -3.039 1.00 98.06 110 CYS A C 1
ATOM 849 O O . CYS A 1 110 ? 0.474 -0.778 -1.851 1.00 98.06 110 CYS A O 1
ATOM 851 N N . TYR A 1 111 ? 2.017 -0.369 -3.420 1.00 98.44 111 TYR A N 1
ATOM 852 C CA . TYR A 1 111 ? 3.095 -0.172 -2.447 1.00 98.44 111 TYR A CA 1
ATOM 853 C C . TYR A 1 111 ? 2.903 1.077 -1.591 1.00 98.44 111 TYR A C 1
ATOM 855 O O . TYR A 1 111 ? 3.013 1.020 -0.367 1.00 98.44 111 TYR A O 1
ATOM 863 N N . ALA A 1 112 ? 2.548 2.206 -2.210 1.00 98.56 112 ALA A N 1
ATOM 864 C CA . ALA A 1 112 ? 2.240 3.432 -1.486 1.00 98.56 112 ALA A CA 1
ATOM 865 C C . ALA A 1 112 ? 1.083 3.223 -0.495 1.00 98.56 112 ALA A C 1
ATOM 867 O O . ALA A 1 112 ? 1.155 3.703 0.637 1.00 98.56 112 ALA A O 1
ATOM 868 N N . PHE A 1 113 ? 0.048 2.474 -0.892 1.00 98.69 113 PHE A N 1
ATOM 869 C CA . PHE A 1 113 ? -1.071 2.115 -0.023 1.00 98.69 113 PHE A CA 1
ATOM 870 C C . PHE A 1 113 ? -0.574 1.350 1.205 1.00 98.69 113 PHE A C 1
ATOM 872 O O . PHE A 1 113 ? -0.894 1.739 2.327 1.00 98.69 113 PHE A O 1
ATOM 879 N N . ASP A 1 114 ? 0.254 0.321 1.008 1.00 98.56 114 ASP A N 1
ATOM 880 C CA . ASP A 1 114 ? 0.791 -0.481 2.105 1.00 98.56 114 ASP A CA 1
ATOM 881 C C . ASP A 1 114 ? 1.601 0.367 3.098 1.00 98.56 114 ASP A C 1
ATOM 883 O O . ASP A 1 114 ? 1.482 0.181 4.313 1.00 98.56 114 ASP A O 1
ATOM 887 N N . LEU A 1 115 ? 2.399 1.324 2.609 1.00 98.56 115 LEU A N 1
ATOM 888 C CA . LEU A 1 115 ? 3.176 2.237 3.455 1.00 98.56 115 LEU A CA 1
ATOM 889 C C . LEU A 1 115 ? 2.278 3.168 4.284 1.00 98.56 115 LEU A C 1
ATOM 891 O O . LEU A 1 115 ? 2.548 3.393 5.468 1.00 98.56 115 LEU A O 1
ATOM 895 N N . PHE A 1 116 ? 1.203 3.699 3.695 1.00 98.62 116 PHE A N 1
ATOM 896 C CA . PHE A 1 116 ? 0.243 4.529 4.426 1.00 98.62 116 PHE A CA 1
ATOM 897 C C . PHE A 1 116 ? -0.581 3.721 5.426 1.00 98.62 116 PHE A C 1
ATOM 899 O O . PHE A 1 116 ? -0.749 4.160 6.562 1.00 98.62 116 PHE A O 1
ATOM 906 N N . ALA A 1 117 ? -1.040 2.532 5.040 1.00 98.31 117 ALA A N 1
ATOM 907 C CA . ALA A 1 117 ? -1.761 1.614 5.912 1.00 98.31 117 ALA A CA 1
ATOM 908 C C . ALA A 1 117 ? -0.926 1.222 7.140 1.00 98.31 117 ALA A C 1
ATOM 910 O O . ALA A 1 117 ? -1.412 1.314 8.265 1.00 98.31 117 ALA A O 1
ATOM 911 N N . ASN A 1 118 ? 0.349 0.872 6.939 1.00 97.94 118 ASN A N 1
ATOM 912 C CA . ASN A 1 118 ? 1.305 0.656 8.028 1.00 97.94 118 ASN A CA 1
ATOM 913 C C . ASN A 1 118 ? 1.348 1.834 8.992 1.00 97.94 118 ASN A C 1
ATOM 915 O O . ASN A 1 118 ? 1.208 1.657 10.198 1.00 97.94 118 ASN A O 1
ATOM 919 N N . ARG A 1 119 ? 1.518 3.044 8.452 1.00 97.69 119 ARG A N 1
ATOM 920 C CA . ARG A 1 119 ? 1.621 4.254 9.264 1.00 97.69 119 ARG A CA 1
ATOM 921 C C . ARG A 1 119 ? 0.337 4.537 10.037 1.00 97.69 119 ARG A C 1
ATOM 923 O O . ARG A 1 119 ? 0.417 4.980 11.173 1.00 97.69 119 ARG A O 1
ATOM 930 N N . LEU A 1 120 ? -0.834 4.284 9.454 1.00 98.00 120 LEU A N 1
ATOM 931 C CA . LEU A 1 120 ? -2.118 4.427 10.148 1.00 98.00 120 LEU A CA 1
ATOM 932 C C . LEU A 1 120 ? -2.234 3.445 11.326 1.00 98.00 120 LEU A C 1
ATOM 934 O O . LEU A 1 120 ? -2.645 3.858 12.408 1.00 98.00 120 LEU A O 1
ATOM 938 N N . ILE A 1 121 ? -1.808 2.190 11.145 1.00 97.31 121 ILE A N 1
ATOM 939 C CA . ILE A 1 121 ? -1.755 1.178 12.215 1.00 97.31 121 ILE A CA 1
ATOM 940 C C . ILE A 1 121 ? -0.772 1.609 13.321 1.00 97.31 121 ILE A C 1
ATOM 942 O O . ILE A 1 121 ? -1.137 1.622 14.497 1.00 97.31 121 ILE A O 1
ATOM 946 N N . GLU A 1 122 ? 0.447 2.017 12.946 1.00 96.56 122 GLU A N 1
ATOM 947 C CA . GLU A 1 122 ? 1.483 2.491 13.878 1.00 96.56 122 GLU A CA 1
ATOM 948 C C . GLU A 1 122 ? 1.013 3.740 14.654 1.00 96.56 122 GLU A C 1
ATOM 950 O O . GLU A 1 122 ? 1.150 3.799 15.876 1.00 96.56 122 GLU A O 1
ATOM 955 N N . ASN A 1 123 ? 0.394 4.716 13.977 1.00 96.69 123 ASN A N 1
ATOM 956 C CA . ASN A 1 123 ? -0.137 5.943 14.587 1.00 96.69 123 ASN A CA 1
ATOM 957 C C . ASN A 1 123 ? -1.283 5.672 15.572 1.00 96.69 123 ASN A C 1
ATOM 959 O O . ASN A 1 123 ? -1.482 6.446 16.506 1.00 96.69 123 ASN A O 1
ATOM 963 N N . ALA A 1 124 ? -2.029 4.581 15.383 1.00 95.88 124 ALA A N 1
ATOM 964 C CA . ALA A 1 124 ? -3.046 4.124 16.325 1.00 95.88 124 ALA A CA 1
ATOM 965 C C . ALA A 1 124 ? -2.454 3.386 17.545 1.00 95.88 124 ALA A C 1
ATOM 967 O O . ALA A 1 124 ? -3.206 2.869 18.370 1.00 95.88 124 ALA A O 1
ATOM 968 N N . GLY A 1 125 ? -1.122 3.303 17.660 1.00 96.12 125 GLY A N 1
ATOM 969 C CA . GLY A 1 125 ? -0.428 2.613 18.749 1.00 96.12 125 GLY A CA 1
ATOM 970 C C . GLY A 1 125 ? -0.496 1.088 18.657 1.00 96.12 125 GLY A C 1
ATOM 971 O O . GLY A 1 125 ? -0.251 0.404 19.651 1.00 96.12 125 GLY A O 1
ATOM 972 N N . LYS A 1 126 ? -0.849 0.541 17.488 1.00 96.00 126 LYS A N 1
ATOM 973 C CA . LYS A 1 126 ? -0.970 -0.903 17.269 1.00 96.00 126 LYS A CA 1
ATOM 974 C C . LYS A 1 126 ? 0.290 -1.476 16.634 1.00 96.00 126 LYS A C 1
ATOM 976 O O . LYS A 1 126 ? 0.994 -0.808 15.877 1.00 96.00 126 LYS A O 1
ATOM 981 N N . SER A 1 127 ? 0.555 -2.750 16.914 1.00 94.31 127 SER A N 1
ATOM 982 C CA . SER A 1 127 ? 1.584 -3.495 16.200 1.00 94.31 127 SER A CA 1
ATOM 983 C C . SER A 1 127 ? 1.092 -3.872 14.806 1.00 94.31 127 SER A C 1
ATOM 985 O O . SER A 1 127 ? -0.010 -4.386 14.621 1.00 94.31 127 SER A O 1
ATOM 987 N N . VAL A 1 128 ? 1.939 -3.647 13.807 1.00 94.12 128 VAL A N 1
ATOM 988 C CA . VAL A 1 128 ? 1.659 -4.075 12.439 1.00 94.12 128 VAL A CA 1
ATOM 989 C C . VAL A 1 128 ? 1.730 -5.602 12.363 1.00 94.12 128 VAL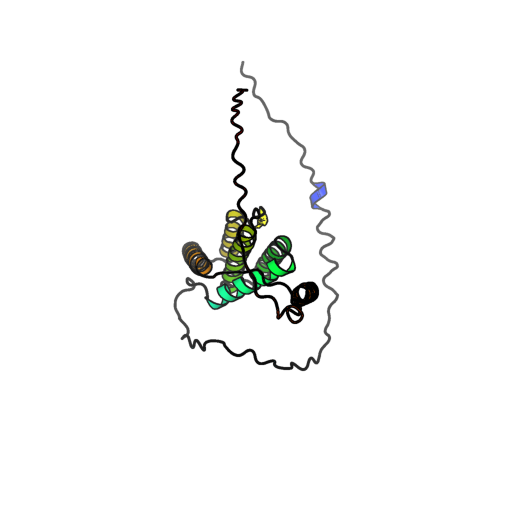 A C 1
ATOM 991 O O . VAL A 1 128 ? 2.745 -6.209 12.714 1.00 94.12 128 VAL A O 1
ATOM 994 N N . GLY A 1 129 ? 0.663 -6.230 11.867 1.00 92.69 129 GLY A N 1
ATOM 995 C CA . GLY A 1 129 ? 0.622 -7.673 11.637 1.00 92.69 129 GLY A CA 1
ATOM 996 C C . GLY A 1 129 ? 1.658 -8.153 10.604 1.00 92.69 129 GLY A C 1
ATOM 997 O O . GLY A 1 129 ? 2.108 -7.384 9.753 1.00 92.69 129 GLY A O 1
ATOM 998 N N . PRO A 1 130 ? 2.017 -9.449 10.599 1.00 93.62 130 PRO A N 1
ATOM 999 C CA . PRO A 1 130 ? 3.097 -9.979 9.759 1.00 93.62 130 PRO A CA 1
ATOM 1000 C C . PRO A 1 130 ? 2.887 -9.720 8.260 1.00 93.62 130 PRO A C 1
ATOM 1002 O O . PRO A 1 130 ? 3.843 -9.387 7.561 1.00 93.62 130 PRO A O 1
ATOM 1005 N N . LYS A 1 131 ? 1.634 -9.795 7.786 1.00 90.75 131 LYS A N 1
ATOM 1006 C CA . LYS A 1 131 ? 1.252 -9.537 6.386 1.00 90.75 131 LYS A CA 1
ATOM 1007 C C . LYS A 1 131 ? 1.472 -8.092 5.939 1.00 90.75 131 LYS A C 1
ATOM 1009 O O . LYS A 1 131 ? 1.668 -7.860 4.754 1.00 90.75 131 LYS A O 1
ATOM 1014 N N . MET A 1 132 ? 1.414 -7.146 6.871 1.00 95.31 132 MET A N 1
ATOM 1015 C CA . MET A 1 132 ? 1.600 -5.725 6.592 1.00 95.31 132 MET A CA 1
ATOM 1016 C C . MET A 1 132 ? 2.966 -5.227 7.052 1.00 95.31 132 MET A C 1
ATOM 1018 O O . MET A 1 132 ? 3.284 -4.080 6.799 1.00 95.31 132 MET A O 1
ATOM 1022 N N . SER A 1 133 ? 3.805 -6.057 7.679 1.00 95.19 133 SER A N 1
ATOM 1023 C CA . SER A 1 133 ? 5.149 -5.644 8.094 1.00 95.19 133 SER A CA 1
ATOM 1024 C C . SER A 1 133 ? 5.942 -5.025 6.934 1.00 95.19 133 SER A C 1
ATOM 1026 O O . SER A 1 133 ? 5.818 -5.457 5.788 1.00 95.19 133 SER A O 1
ATOM 1028 N N . LYS A 1 134 ? 6.806 -4.042 7.228 1.00 94.06 134 LYS A N 1
ATOM 1029 C CA . LYS A 1 134 ? 7.626 -3.347 6.211 1.00 94.06 134 LYS A CA 1
ATOM 1030 C C . LYS A 1 134 ? 8.382 -4.317 5.297 1.00 94.06 134 LYS A C 1
ATOM 1032 O O . LYS A 1 134 ? 8.456 -4.098 4.093 1.00 94.06 134 LYS A O 1
ATOM 1037 N N . TRP A 1 135 ? 8.898 -5.411 5.861 1.00 96.31 135 TRP A N 1
ATOM 1038 C CA . TRP A 1 135 ? 9.560 -6.464 5.093 1.00 96.31 135 TRP A CA 1
ATOM 1039 C C . TRP A 1 135 ? 8.598 -7.201 4.151 1.00 96.31 135 TRP A C 1
ATOM 1041 O O . TRP A 1 135 ? 8.921 -7.366 2.979 1.00 96.31 135 TRP A O 1
ATOM 1051 N N . ALA A 1 136 ? 7.416 -7.612 4.625 1.00 96.25 136 ALA A N 1
ATOM 1052 C CA . ALA A 1 136 ? 6.442 -8.332 3.801 1.00 96.25 136 ALA A CA 1
ATOM 1053 C C . ALA A 1 136 ? 5.902 -7.456 2.662 1.00 96.25 136 ALA A C 1
ATOM 1055 O O . ALA A 1 136 ? 5.812 -7.904 1.522 1.00 96.25 136 ALA A O 1
ATOM 1056 N N . VAL A 1 137 ? 5.606 -6.192 2.964 1.00 97.00 137 VAL A N 1
ATOM 1057 C CA . VAL A 1 137 ? 5.171 -5.180 1.995 1.00 97.00 137 VAL A CA 1
ATOM 1058 C C . VAL A 1 137 ? 6.217 -4.983 0.899 1.00 97.00 137 VAL A C 1
ATOM 1060 O O . VAL A 1 137 ? 5.889 -5.084 -0.283 1.00 97.00 137 VAL A O 1
ATOM 1063 N N . ARG A 1 138 ? 7.486 -4.790 1.282 1.00 96.94 138 ARG A N 1
ATOM 1064 C CA . ARG A 1 138 ? 8.598 -4.679 0.331 1.00 96.94 138 ARG A CA 1
ATOM 1065 C C . ARG A 1 138 ? 8.765 -5.948 -0.498 1.00 96.94 138 ARG A C 1
ATOM 1067 O O . ARG A 1 138 ? 8.823 -5.869 -1.715 1.00 96.94 138 ARG A O 1
ATOM 1074 N N . SER A 1 139 ? 8.756 -7.114 0.143 1.00 96.50 139 SER A N 1
ATOM 1075 C CA . SER A 1 139 ? 8.909 -8.397 -0.545 1.00 96.50 139 SER A CA 1
ATOM 1076 C C . SER A 1 139 ? 7.811 -8.643 -1.585 1.00 96.50 139 SER A C 1
ATOM 1078 O O . SER A 1 139 ? 8.115 -9.141 -2.670 1.00 96.50 139 SER A O 1
ATOM 1080 N N . ARG A 1 140 ? 6.551 -8.282 -1.298 1.00 95.88 140 ARG A N 1
ATOM 1081 C CA . ARG A 1 140 ? 5.452 -8.385 -2.275 1.00 95.88 140 ARG A CA 1
ATOM 1082 C C . ARG A 1 140 ? 5.650 -7.451 -3.460 1.00 95.88 140 ARG A C 1
ATOM 1084 O O . ARG A 1 140 ? 5.460 -7.882 -4.593 1.00 95.88 140 ARG A O 1
ATOM 1091 N N . TRP A 1 141 ? 6.041 -6.207 -3.200 1.00 97.19 141 TRP A N 1
ATOM 1092 C CA . TRP A 1 141 ? 6.296 -5.224 -4.245 1.00 97.19 141 TRP A CA 1
ATOM 1093 C C . TRP A 1 141 ? 7.464 -5.639 -5.151 1.00 97.19 141 TRP A C 1
ATOM 1095 O O . TRP A 1 141 ? 7.290 -5.684 -6.368 1.00 97.19 141 TRP A O 1
ATOM 1105 N N . ASP A 1 142 ? 8.589 -6.059 -4.561 1.00 96.25 142 ASP A N 1
ATOM 1106 C CA . ASP A 1 142 ? 9.753 -6.579 -5.291 1.00 96.25 142 ASP A CA 1
ATOM 1107 C C . ASP A 1 142 ? 9.348 -7.789 -6.154 1.00 96.25 142 ASP A C 1
ATOM 1109 O O . ASP A 1 142 ? 9.655 -7.849 -7.342 1.00 96.25 142 ASP A O 1
ATOM 1113 N N . SER A 1 143 ? 8.594 -8.737 -5.583 1.00 94.81 143 SER A N 1
ATOM 1114 C CA . SER A 1 143 ? 8.150 -9.942 -6.302 1.00 94.81 143 SER A CA 1
ATOM 1115 C C . SER A 1 143 ? 7.234 -9.610 -7.482 1.00 94.81 143 SER A C 1
ATOM 1117 O O . SER A 1 143 ? 7.394 -10.182 -8.557 1.00 94.81 143 SER A O 1
ATOM 1119 N N . ALA A 1 144 ? 6.286 -8.686 -7.304 1.00 94.00 144 ALA A N 1
ATOM 1120 C CA . ALA A 1 144 ? 5.379 -8.263 -8.369 1.00 94.00 144 ALA A CA 1
ATOM 1121 C C . ALA A 1 144 ? 6.114 -7.504 -9.489 1.00 94.00 144 ALA A C 1
ATOM 1123 O O . ALA A 1 144 ? 5.795 -7.687 -10.664 1.00 94.00 144 ALA A O 1
ATOM 1124 N N . GLY A 1 145 ? 7.122 -6.698 -9.139 1.00 92.44 145 GLY A N 1
ATOM 1125 C CA . GLY A 1 145 ? 7.993 -6.031 -10.106 1.00 92.44 145 GLY A CA 1
ATOM 1126 C C . GLY A 1 145 ? 8.822 -7.016 -10.934 1.00 92.44 145 GLY A C 1
ATOM 1127 O O . GLY A 1 145 ? 8.820 -6.930 -12.160 1.00 92.44 145 GLY A O 1
ATOM 1128 N N . ILE A 1 146 ? 9.461 -7.990 -10.276 1.00 89.62 146 ILE A N 1
ATOM 1129 C CA . ILE A 1 146 ? 10.291 -9.018 -10.930 1.00 89.62 146 ILE A CA 1
ATOM 1130 C C . ILE A 1 146 ? 9.463 -9.890 -11.879 1.00 89.62 146 ILE A C 1
ATOM 1132 O O . ILE A 1 146 ? 9.903 -10.173 -12.987 1.00 89.62 146 ILE A O 1
ATOM 1136 N N . LEU A 1 147 ? 8.257 -10.302 -11.473 1.00 87.12 147 LEU A N 1
ATOM 1137 C CA . LEU A 1 147 ? 7.360 -11.100 -12.325 1.00 87.12 147 LEU A CA 1
ATOM 1138 C C . LEU A 1 147 ? 6.891 -10.359 -13.583 1.00 87.12 147 LEU A C 1
ATOM 1140 O O . LEU A 1 147 ? 6.348 -10.987 -14.489 1.00 87.12 147 LEU A O 1
ATOM 1144 N N . SER A 1 148 ? 7.086 -9.044 -13.620 1.00 85.38 148 SER A N 1
ATOM 1145 C CA . SER A 1 148 ? 6.659 -8.167 -14.706 1.00 85.38 148 SER A CA 1
ATOM 1146 C C . SER A 1 148 ? 7.836 -7.646 -15.534 1.00 85.38 148 SER A C 1
ATOM 1148 O O . SER A 1 148 ? 7.685 -6.651 -16.242 1.00 85.38 148 SER A O 1
ATOM 1150 N N . ASP A 1 149 ? 9.000 -8.299 -15.420 1.00 87.94 149 ASP A N 1
ATOM 1151 C CA . ASP A 1 149 ? 10.236 -8.003 -16.153 1.00 87.94 149 ASP A CA 1
ATOM 1152 C C . ASP A 1 149 ? 10.716 -6.544 -16.019 1.00 87.94 149 ASP A C 1
ATOM 1154 O O . ASP A 1 149 ? 11.344 -5.993 -16.926 1.00 87.94 149 ASP A O 1
ATOM 1158 N N . LEU A 1 150 ? 10.432 -5.896 -14.882 1.00 86.81 150 LEU A N 1
ATOM 1159 C CA . LEU A 1 150 ? 11.003 -4.586 -14.576 1.00 86.81 150 LEU A CA 1
ATOM 1160 C C . LEU A 1 150 ? 12.475 -4.724 -14.176 1.00 86.81 150 LEU A C 1
ATOM 1162 O O . LEU A 1 150 ? 12.846 -5.621 -13.416 1.00 86.81 150 LEU A O 1
ATOM 1166 N N . ASP A 1 151 ? 13.302 -3.800 -14.665 1.00 90.50 151 ASP A N 1
ATOM 1167 C CA . ASP A 1 151 ? 14.716 -3.733 -14.312 1.00 90.50 151 ASP A CA 1
ATOM 1168 C C . ASP A 1 151 ? 14.898 -3.491 -12.801 1.00 90.50 151 ASP A C 1
ATOM 1170 O O . ASP A 1 151 ? 14.149 -2.734 -12.174 1.00 90.50 151 ASP A O 1
ATOM 1174 N N . SER A 1 152 ? 15.882 -4.160 -12.191 1.00 89.50 152 SER A N 1
ATOM 1175 C CA . SER A 1 152 ? 16.090 -4.096 -10.742 1.00 89.50 152 SER A CA 1
ATOM 1176 C C . SER A 1 152 ? 16.511 -2.711 -10.257 1.00 89.50 152 SER A C 1
ATOM 1178 O O . SER A 1 152 ? 16.124 -2.314 -9.155 1.00 89.50 152 SER A O 1
ATOM 1180 N N . ASP A 1 153 ? 17.280 -1.975 -11.061 1.00 89.75 153 ASP A N 1
ATOM 1181 C CA . ASP A 1 153 ? 17.744 -0.632 -10.711 1.00 89.75 153 ASP A CA 1
ATOM 1182 C C . ASP A 1 153 ? 16.593 0.376 -10.846 1.00 89.75 153 ASP A C 1
ATOM 1184 O O . ASP A 1 153 ? 16.436 1.267 -10.000 1.00 89.75 153 ASP A O 1
ATOM 1188 N N . ASP A 1 154 ? 15.728 0.188 -11.848 1.00 89.62 154 ASP A N 1
ATOM 1189 C CA . ASP A 1 154 ? 14.488 0.956 -11.993 1.00 89.62 154 ASP A CA 1
ATOM 1190 C C . ASP A 1 154 ? 13.535 0.703 -10.822 1.00 89.62 154 ASP A C 1
ATOM 1192 O O . ASP A 1 154 ? 12.979 1.652 -10.261 1.00 89.62 154 ASP A O 1
ATOM 1196 N N . LEU A 1 155 ? 13.368 -0.557 -10.407 1.00 91.38 155 LEU A N 1
ATOM 1197 C CA . LEU A 1 155 ? 12.586 -0.897 -9.223 1.00 91.38 155 LEU A CA 1
ATOM 1198 C C . LEU A 1 155 ? 13.147 -0.177 -7.987 1.00 91.38 155 LEU A C 1
ATOM 1200 O O . LEU A 1 155 ? 12.435 0.596 -7.341 1.00 91.38 155 LEU A O 1
ATOM 1204 N N . GLU A 1 156 ? 14.423 -0.353 -7.667 1.00 93.19 156 GLU A N 1
ATOM 1205 C CA . GLU A 1 156 ? 15.004 0.280 -6.482 1.00 93.19 156 GLU A CA 1
ATOM 1206 C C . GLU A 1 156 ? 14.842 1.813 -6.504 1.00 93.19 156 GLU A C 1
ATOM 1208 O O . GLU A 1 156 ? 14.449 2.414 -5.496 1.00 93.19 156 GLU A O 1
ATOM 1213 N N . THR A 1 157 ? 15.039 2.443 -7.666 1.00 93.12 157 THR A N 1
ATOM 1214 C CA . THR A 1 157 ? 14.826 3.886 -7.859 1.00 93.12 157 THR A CA 1
ATOM 1215 C C . THR A 1 157 ? 13.379 4.293 -7.569 1.00 93.12 157 THR A C 1
ATOM 1217 O O . THR A 1 157 ? 13.132 5.228 -6.795 1.00 93.12 157 THR A O 1
ATOM 1220 N N . ARG A 1 158 ? 12.405 3.564 -8.127 1.00 94.12 158 ARG A N 1
ATOM 1221 C CA . ARG A 1 158 ? 10.970 3.802 -7.904 1.00 94.12 158 ARG A CA 1
ATOM 1222 C C . ARG A 1 158 ? 10.597 3.629 -6.437 1.00 94.12 158 ARG A C 1
ATOM 1224 O O . ARG A 1 158 ? 9.904 4.481 -5.880 1.00 94.12 158 ARG A O 1
ATOM 1231 N N . ARG A 1 159 ? 11.094 2.577 -5.782 1.00 95.56 159 ARG A N 1
ATOM 1232 C CA . ARG A 1 159 ? 10.849 2.293 -4.360 1.00 95.56 159 ARG A CA 1
ATOM 1233 C C . ARG A 1 159 ? 11.297 3.450 -3.475 1.00 95.56 159 ARG A C 1
ATOM 1235 O O . ARG A 1 159 ? 10.516 3.929 -2.652 1.00 95.56 159 ARG A O 1
ATOM 1242 N N . ILE A 1 160 ? 12.530 3.924 -3.670 1.00 95.75 160 ILE A N 1
ATOM 1243 C CA . ILE A 1 160 ? 13.094 5.061 -2.928 1.00 95.75 160 ILE A CA 1
ATOM 1244 C C . ILE A 1 160 ? 12.231 6.311 -3.137 1.00 95.75 160 ILE A C 1
ATOM 1246 O O . ILE A 1 160 ? 11.917 7.013 -2.172 1.00 95.75 160 ILE A O 1
ATOM 1250 N N . ALA A 1 161 ? 11.801 6.575 -4.373 1.00 95.06 161 ALA A N 1
ATOM 1251 C CA . ALA A 1 161 ? 10.945 7.714 -4.685 1.00 95.06 161 ALA A CA 1
ATOM 1252 C C . ALA A 1 161 ? 9.564 7.617 -4.006 1.00 95.06 161 ALA A C 1
ATOM 1254 O O . ALA A 1 161 ? 9.096 8.608 -3.438 1.00 95.06 161 ALA A O 1
ATOM 1255 N N . ILE A 1 162 ? 8.934 6.436 -3.991 1.00 97.06 162 ILE A N 1
ATOM 1256 C CA . ILE A 1 162 ? 7.649 6.209 -3.308 1.00 97.06 162 ILE A CA 1
ATOM 1257 C C . ILE A 1 162 ? 7.803 6.385 -1.793 1.00 97.06 162 ILE A C 1
ATOM 1259 O O . ILE A 1 162 ? 7.005 7.082 -1.166 1.00 97.06 162 ILE A O 1
ATOM 1263 N N . GLU A 1 163 ? 8.835 5.808 -1.178 1.00 97.12 163 GLU A N 1
ATOM 1264 C CA . GLU A 1 163 ? 9.096 5.963 0.260 1.00 97.12 163 GLU A CA 1
ATOM 1265 C C . GLU A 1 163 ? 9.337 7.429 0.637 1.00 97.12 163 GLU A C 1
ATOM 1267 O O . GLU A 1 163 ? 8.748 7.943 1.595 1.00 97.12 163 GLU A O 1
ATOM 1272 N N . ALA A 1 164 ? 10.129 8.147 -0.162 1.00 96.06 164 ALA A N 1
ATOM 1273 C CA . ALA A 1 164 ? 10.360 9.571 0.030 1.00 96.06 164 ALA A CA 1
ATOM 1274 C C . ALA A 1 164 ? 9.061 10.384 -0.104 1.00 96.06 164 ALA A C 1
ATOM 1276 O O . ALA A 1 164 ? 8.787 11.238 0.741 1.00 96.06 164 ALA A O 1
ATOM 1277 N N . ALA A 1 165 ? 8.235 10.117 -1.117 1.00 96.12 165 ALA A N 1
ATOM 1278 C CA . ALA A 1 165 ? 6.972 10.821 -1.329 1.00 96.12 165 ALA A CA 1
ATOM 1279 C C . ALA A 1 165 ? 5.950 10.528 -0.217 1.00 96.12 165 ALA A C 1
ATOM 1281 O O . ALA A 1 165 ? 5.365 11.452 0.355 1.00 96.12 165 ALA A O 1
ATOM 1282 N N . THR A 1 166 ? 5.777 9.258 0.151 1.00 97.12 166 THR A N 1
ATOM 1283 C CA . THR A 1 166 ? 4.855 8.841 1.217 1.00 97.12 166 THR A CA 1
ATOM 1284 C C . THR A 1 166 ? 5.273 9.392 2.578 1.00 97.12 166 THR A C 1
ATOM 1286 O O . THR A 1 166 ? 4.408 9.714 3.389 1.00 97.12 166 THR A O 1
ATOM 1289 N N . SER A 1 167 ? 6.571 9.563 2.863 1.00 96.25 167 SER A N 1
ATOM 1290 C CA . SER A 1 167 ? 7.056 10.174 4.118 1.00 96.25 167 SER A CA 1
ATOM 1291 C C . SER A 1 167 ? 6.572 11.616 4.339 1.00 96.25 167 SER A C 1
ATOM 1293 O O . SER A 1 167 ? 6.445 12.053 5.480 1.00 96.25 167 SER A O 1
ATOM 1295 N N . ARG A 1 168 ? 6.251 12.343 3.261 1.00 96.12 168 ARG A N 1
ATOM 1296 C CA . ARG A 1 168 ? 5.842 13.758 3.305 1.00 96.12 168 ARG A CA 1
ATOM 1297 C C . ARG A 1 168 ? 4.333 13.950 3.444 1.00 96.12 168 ARG A C 1
ATOM 1299 O O . ARG A 1 168 ? 3.889 15.023 3.842 1.00 96.12 168 ARG A O 1
ATOM 1306 N N . ILE A 1 169 ? 3.547 12.930 3.108 1.00 96.81 169 ILE A N 1
ATOM 1307 C CA . ILE A 1 169 ? 2.085 12.982 3.159 1.00 96.81 169 ILE A CA 1
ATOM 1308 C C . ILE A 1 169 ? 1.623 12.550 4.554 1.00 96.81 169 ILE A C 1
ATOM 1310 O O . ILE A 1 169 ? 1.973 11.473 5.044 1.00 96.81 169 ILE A O 1
ATOM 1314 N N . ARG A 1 170 ? 0.834 13.412 5.201 1.00 96.88 170 ARG A N 1
ATOM 1315 C CA . ARG A 1 170 ? 0.144 13.089 6.455 1.00 96.88 170 ARG A CA 1
ATOM 1316 C C . ARG A 1 170 ? -1.146 12.351 6.133 1.00 96.88 170 ARG A C 1
ATOM 1318 O O . ARG A 1 170 ? -1.818 12.713 5.175 1.00 96.88 170 ARG A O 1
ATOM 1325 N N . VAL A 1 171 ? -1.465 11.352 6.945 1.00 96.44 171 VAL A N 1
ATOM 1326 C CA . VAL A 1 171 ? -2.680 10.547 6.810 1.00 96.44 171 VAL A CA 1
ATOM 1327 C C . VAL A 1 171 ? -3.419 10.484 8.136 1.00 96.44 171 VAL A C 1
ATOM 1329 O O . VAL A 1 171 ? -2.787 10.437 9.196 1.00 96.44 171 VAL A O 1
ATOM 1332 N N . SER A 1 172 ? -4.745 10.484 8.066 1.00 96.00 172 SER A N 1
ATOM 1333 C CA . SER A 1 172 ? -5.644 10.309 9.206 1.00 96.00 172 SER A CA 1
ATOM 1334 C C . SER A 1 172 ? -6.774 9.355 8.819 1.00 96.00 172 SER A C 1
ATOM 1336 O O . SER A 1 172 ? -7.286 9.471 7.710 1.00 96.00 172 SER A O 1
ATOM 1338 N N . PRO A 1 173 ? -7.210 8.438 9.702 1.00 94.00 173 PRO A N 1
ATOM 1339 C CA . PRO A 1 173 ? -8.332 7.553 9.400 1.00 94.00 173 PRO A CA 1
ATOM 1340 C C . PRO A 1 173 ? -9.573 8.334 8.937 1.00 94.00 173 PRO A C 1
ATOM 1342 O O . PRO A 1 173 ? -10.002 9.271 9.614 1.00 94.00 173 PRO A O 1
ATOM 1345 N N . GLU A 1 174 ? -10.159 7.936 7.804 1.00 94.44 174 GLU A N 1
ATOM 1346 C CA . GLU A 1 174 ? -11.415 8.494 7.290 1.00 94.44 174 GLU A CA 1
ATOM 1347 C C . GLU A 1 174 ? -12.557 7.539 7.658 1.00 94.44 174 GLU A C 1
ATOM 1349 O O . GLU A 1 174 ? -12.704 6.464 7.074 1.00 94.44 174 GLU A O 1
ATOM 1354 N N . LEU A 1 175 ? -13.365 7.916 8.653 1.00 88.88 175 LEU A N 1
ATOM 1355 C CA . LEU A 1 175 ? -14.515 7.108 9.057 1.00 88.88 175 LEU A CA 1
ATOM 1356 C C . LEU A 1 175 ? -15.606 7.130 7.973 1.00 88.88 175 LEU A C 1
ATOM 1358 O O . LEU A 1 175 ? -15.919 8.201 7.441 1.00 88.88 175 LEU A O 1
ATOM 1362 N N . PRO A 1 176 ? -16.264 5.989 7.697 1.00 85.44 176 PRO A N 1
ATOM 1363 C CA . PRO A 1 176 ? -17.422 5.942 6.818 1.00 85.44 176 PRO A CA 1
ATOM 1364 C C . PRO A 1 176 ? -18.504 6.953 7.237 1.00 85.44 176 PRO A C 1
ATOM 1366 O O . PRO A 1 176 ? -18.787 7.075 8.435 1.00 85.44 176 PRO A O 1
ATOM 1369 N N . PRO A 1 177 ? -19.194 7.615 6.285 1.00 83.69 177 PRO A N 1
ATOM 1370 C CA . PRO A 1 177 ? -20.213 8.622 6.594 1.00 83.69 177 PRO A CA 1
ATOM 1371 C C . PRO A 1 177 ? -21.311 8.127 7.542 1.00 83.69 177 PRO A C 1
ATOM 1373 O O . PRO A 1 177 ? -21.790 8.881 8.385 1.00 83.69 177 PRO A O 1
ATOM 1376 N N . ALA A 1 178 ? -21.696 6.852 7.431 1.00 84.25 178 ALA A N 1
ATOM 1377 C CA . ALA A 1 178 ? -22.687 6.241 8.312 1.00 84.25 178 ALA A CA 1
ATOM 1378 C C . ALA A 1 178 ? -22.220 6.201 9.778 1.00 84.25 178 ALA A C 1
ATOM 1380 O O . ALA A 1 178 ? -22.987 6.543 10.672 1.00 84.25 178 ALA A O 1
ATOM 1381 N N . ILE A 1 179 ? -20.953 5.847 10.020 1.00 80.81 179 ILE A N 1
ATOM 1382 C CA . ILE A 1 179 ? -20.367 5.795 11.368 1.00 80.81 179 ILE A CA 1
ATOM 1383 C C . ILE A 1 179 ? -20.203 7.209 11.925 1.00 80.81 179 ILE A C 1
ATOM 1385 O O . ILE A 1 179 ? -20.542 7.461 13.080 1.00 80.81 179 ILE A O 1
ATOM 1389 N N . ARG A 1 180 ? -19.755 8.150 11.087 1.00 82.06 180 ARG A N 1
ATOM 1390 C CA . ARG A 1 180 ? -19.602 9.557 11.468 1.00 82.06 180 ARG A CA 1
ATOM 1391 C C . ARG A 1 180 ? -20.916 10.166 11.969 1.00 82.06 180 ARG A C 1
ATOM 1393 O O . ARG A 1 180 ? -20.931 10.770 13.035 1.00 82.06 180 ARG A O 1
ATOM 1400 N N . ARG A 1 181 ? -22.028 9.936 11.258 1.00 79.81 181 ARG A N 1
ATOM 1401 C CA . ARG A 1 181 ? -23.361 10.420 11.669 1.00 79.81 181 ARG A CA 1
ATOM 1402 C C . ARG A 1 181 ? -23.796 9.864 13.024 1.00 79.81 181 ARG A C 1
ATOM 1404 O O . ARG A 1 181 ? -24.366 10.596 13.822 1.00 79.81 181 ARG A O 1
ATOM 1411 N N . LEU A 1 182 ? -23.518 8.588 13.294 1.00 83.19 182 LEU A N 1
ATOM 1412 C CA . LEU A 1 182 ? -23.844 7.970 14.582 1.00 83.19 182 LEU A CA 1
ATOM 1413 C C . LEU A 1 182 ? -23.035 8.589 15.730 1.00 83.19 182 LEU A C 1
ATOM 1415 O O . LEU A 1 182 ? -23.578 8.807 16.811 1.00 83.19 182 LEU A O 1
ATOM 1419 N N . GLN A 1 183 ? -21.758 8.906 15.497 1.00 81.88 183 GLN A N 1
ATOM 1420 C CA . GLN A 1 183 ? -20.919 9.586 16.488 1.00 81.88 183 GLN A CA 1
ATOM 1421 C C . GLN A 1 183 ? -21.388 11.020 16.750 1.00 81.88 183 GLN A C 1
ATOM 1423 O O . GLN A 1 183 ? -21.490 11.418 17.906 1.00 81.88 18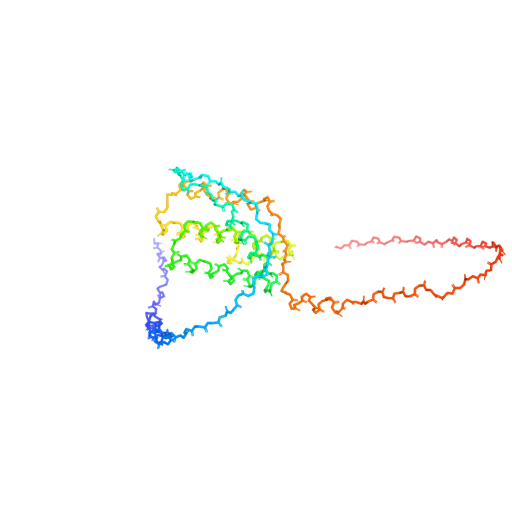3 GLN A O 1
ATOM 1428 N N . GLU A 1 184 ? -21.731 11.769 15.700 1.00 84.75 184 GLU A N 1
ATOM 1429 C CA . GLU A 1 184 ? -22.251 13.138 15.814 1.00 84.75 184 GLU A CA 1
ATOM 1430 C C . GLU A 1 184 ? -23.593 13.182 16.568 1.00 84.75 184 GLU A C 1
ATOM 1432 O O . GLU A 1 184 ? -23.810 14.083 17.369 1.00 84.75 184 GLU A O 1
ATOM 1437 N N . GLN A 1 185 ? -24.463 12.182 16.387 1.00 81.81 185 GLN A N 1
ATOM 1438 C CA . GLN A 1 185 ? -25.733 12.063 17.122 1.00 81.81 185 GLN A CA 1
ATOM 1439 C C . GLN A 1 185 ? -25.569 11.628 18.584 1.00 81.81 185 GLN A C 1
ATOM 1441 O O . GLN A 1 185 ? -26.456 11.871 19.398 1.00 81.81 185 GLN A O 1
ATOM 1446 N N . SER A 1 186 ? -24.465 10.955 18.910 1.00 79.88 186 SER A N 1
ATOM 1447 C CA . SER A 1 186 ? -24.184 10.462 20.265 1.00 79.88 186 SER A CA 1
ATOM 1448 C C . SER A 1 186 ? -23.369 11.454 21.098 1.00 79.88 186 SER A C 1
ATOM 1450 O O . SER A 1 186 ? -23.184 11.234 22.295 1.00 79.88 186 SER A O 1
ATOM 1452 N N . ALA A 1 187 ? -22.854 12.523 20.485 1.00 74.06 187 ALA A N 1
ATOM 1453 C CA . ALA A 1 187 ? -22.174 13.583 21.208 1.00 74.06 187 ALA A CA 1
ATOM 1454 C C . ALA A 1 187 ? -23.209 14.338 22.063 1.00 74.06 187 ALA A C 1
ATOM 1456 O O . ALA A 1 187 ? -24.227 14.774 21.522 1.00 74.06 187 ALA A O 1
ATOM 1457 N N . PRO A 1 188 ? -22.996 14.483 23.384 1.00 70.00 188 PRO A N 1
ATOM 1458 C CA . PRO A 1 188 ? -23.910 15.243 24.223 1.00 70.00 188 PRO A CA 1
ATOM 1459 C C . PRO A 1 188 ? -24.002 16.664 23.667 1.00 70.00 188 PRO A C 1
ATOM 1461 O O . PRO A 1 188 ? -22.983 17.339 23.525 1.00 70.00 188 PRO A O 1
ATOM 1464 N N . SER A 1 189 ? -25.213 17.102 23.319 1.00 65.56 189 SER A N 1
ATOM 1465 C CA . SER A 1 189 ? -25.471 18.496 22.984 1.00 65.56 189 SER A CA 1
ATOM 1466 C C . SER A 1 189 ? -25.103 19.318 24.211 1.00 65.56 189 SER A C 1
ATOM 1468 O O . SER A 1 189 ? -25.781 19.254 25.237 1.00 65.56 189 SER A O 1
ATOM 1470 N N . THR A 1 190 ? -23.995 20.051 24.135 1.00 60.09 190 THR A N 1
ATOM 1471 C CA . THR A 1 190 ? -23.608 21.040 25.141 1.00 60.09 190 THR A CA 1
ATOM 1472 C C . THR A 1 190 ? -24.535 22.252 25.030 1.00 60.09 190 THR A C 1
ATOM 1474 O O . THR A 1 190 ? -24.085 23.372 24.825 1.00 60.09 190 THR A O 1
ATOM 1477 N N . ASP A 1 191 ? -25.840 22.029 25.164 1.00 59.50 191 ASP A N 1
ATOM 1478 C CA . ASP A 1 191 ? -26.811 23.070 25.469 1.00 59.50 191 ASP A CA 1
ATOM 1479 C C . ASP A 1 191 ? -26.731 23.299 26.982 1.00 59.50 191 ASP A C 1
ATOM 1481 O O . ASP A 1 191 ? -27.624 22.955 27.755 1.00 59.50 191 ASP A O 1
ATOM 1485 N N . VAL A 1 192 ? -25.583 23.819 27.425 1.00 57.56 192 VAL A N 1
ATOM 1486 C CA . VAL A 1 192 ? -25.514 24.510 28.709 1.00 57.56 192 VAL A CA 1
ATOM 1487 C C . VAL A 1 192 ? -26.128 25.873 28.441 1.00 57.56 192 VAL A C 1
ATOM 1489 O O . VAL A 1 192 ? -25.466 26.809 28.000 1.00 57.56 192 VAL A O 1
ATOM 1492 N N . ASP A 1 193 ? -27.437 25.923 28.650 1.00 54.88 193 ASP A N 1
ATOM 1493 C CA . ASP A 1 193 ? -28.227 27.137 28.771 1.00 54.88 193 ASP A CA 1
ATOM 1494 C C . ASP A 1 193 ? -27.745 27.870 30.040 1.00 54.88 193 ASP A C 1
ATOM 1496 O O . ASP A 1 193 ? -28.299 27.749 31.133 1.00 54.88 193 ASP A O 1
ATOM 1500 N N . GLU A 1 194 ? -26.605 28.555 29.926 1.00 56.97 194 GLU A N 1
ATOM 1501 C CA . GLU A 1 194 ? -26.005 29.388 30.968 1.00 56.97 194 GLU A CA 1
ATOM 1502 C C . GLU A 1 194 ? -26.739 30.733 30.999 1.00 56.97 194 GLU A C 1
ATOM 1504 O O . GLU A 1 194 ? -26.195 31.781 30.657 1.00 56.97 194 GLU A O 1
ATOM 1509 N N . ASN A 1 195 ? -28.034 30.697 31.314 1.00 61.66 195 ASN A N 1
ATOM 1510 C CA . ASN A 1 195 ? -28.844 31.906 31.345 1.00 61.66 195 ASN A CA 1
ATOM 1511 C C . ASN A 1 195 ? -29.997 31.841 32.351 1.00 61.66 195 ASN A C 1
ATOM 1513 O O . ASN A 1 195 ? -31.110 32.228 32.023 1.00 61.66 195 ASN A O 1
ATOM 1517 N N . ASP A 1 196 ? -29.744 31.398 33.586 1.00 58.81 196 ASP A N 1
ATOM 1518 C CA . ASP A 1 196 ? -30.529 31.890 34.726 1.00 58.81 196 ASP A CA 1
ATOM 1519 C C . ASP A 1 196 ? -29.840 31.613 36.072 1.00 58.81 196 ASP A C 1
ATOM 1521 O O . ASP A 1 196 ? -29.892 30.499 36.590 1.00 58.81 196 ASP A O 1
ATOM 1525 N N . ALA A 1 197 ? -29.157 32.618 36.631 1.00 55.44 197 ALA A N 1
ATOM 1526 C CA . ALA A 1 197 ? -29.346 33.059 38.020 1.00 55.44 197 ALA A CA 1
ATOM 1527 C C . ALA A 1 197 ? -28.219 33.989 38.509 1.00 55.44 197 ALA A C 1
ATOM 1529 O O . ALA A 1 197 ? -27.031 33.725 38.357 1.00 55.44 197 ALA A O 1
ATOM 1530 N N . SER A 1 198 ? -28.650 35.006 39.256 1.00 52.34 198 SER A N 1
ATOM 1531 C CA . SER A 1 198 ? -27.884 35.767 40.256 1.00 52.34 198 SER A CA 1
ATOM 1532 C C . SER A 1 198 ? -27.145 37.019 39.796 1.00 52.34 198 SER A C 1
ATOM 1534 O O . SER A 1 198 ? -25.936 37.191 39.924 1.00 52.34 198 SER A O 1
ATOM 1536 N N . ARG A 1 199 ? -27.973 38.004 39.448 1.00 56.84 199 ARG A N 1
ATOM 1537 C CA . ARG A 1 199 ? -27.788 39.385 39.904 1.00 56.84 199 ARG A CA 1
ATOM 1538 C C . ARG A 1 199 ? -28.160 39.465 41.399 1.00 56.84 199 ARG A C 1
ATOM 1540 O O . ARG A 1 199 ? -29.238 39.004 41.763 1.00 56.84 199 ARG A O 1
ATOM 1547 N N . SER A 1 200 ? -27.322 40.143 42.192 1.00 51.75 200 SER A N 1
ATOM 1548 C CA . SER A 1 200 ? -27.493 40.568 43.605 1.00 51.75 200 SER A CA 1
ATOM 1549 C C . SER A 1 200 ? -26.779 39.719 44.667 1.00 51.75 200 SER A C 1
ATOM 1551 O O . SER A 1 200 ? -27.318 38.723 45.129 1.00 51.75 200 SER A O 1
ATOM 1553 N N . ALA A 1 201 ? -25.620 40.195 45.133 1.00 52.09 201 ALA A N 1
ATOM 1554 C CA . ALA A 1 201 ? -25.439 40.638 46.523 1.00 52.09 201 ALA A CA 1
ATOM 1555 C C . ALA A 1 201 ? -24.024 41.215 46.720 1.00 52.09 201 ALA A C 1
ATOM 1557 O O . ALA A 1 201 ? -23.017 40.531 46.558 1.00 52.09 201 ALA A O 1
ATOM 1558 N N . GLU A 1 202 ? -23.977 42.499 47.060 1.00 54.47 202 GLU A N 1
ATOM 1559 C CA . GLU A 1 202 ? -22.849 43.168 47.703 1.00 54.47 202 GLU A CA 1
ATOM 1560 C C . GLU A 1 202 ? -22.624 42.587 49.116 1.00 54.47 202 GLU A C 1
ATOM 1562 O O . GLU A 1 202 ? -23.599 42.266 49.795 1.00 54.47 202 GLU A O 1
ATOM 1567 N N . GLY A 1 203 ? -21.372 42.537 49.598 1.00 42.34 203 GLY A N 1
ATOM 1568 C CA . GLY A 1 203 ? -21.082 42.502 51.044 1.00 42.34 203 GLY A CA 1
ATOM 1569 C C . GLY A 1 203 ? -20.003 41.519 51.530 1.00 42.34 203 GLY A C 1
ATOM 1570 O O . GLY A 1 203 ? -20.271 40.340 51.702 1.00 42.34 203 GLY A O 1
ATOM 1571 N N . LEU A 1 204 ? -18.812 42.072 51.803 1.00 46.59 204 LEU A N 1
ATOM 1572 C CA . LEU A 1 204 ? -17.693 41.637 52.685 1.00 46.59 204 LEU A CA 1
ATOM 1573 C C . LEU A 1 204 ? -18.102 40.984 54.042 1.00 46.59 204 LEU A C 1
ATOM 1575 O O . LEU A 1 204 ? -19.268 41.133 54.402 1.00 46.59 204 LEU A O 1
ATOM 1579 N N . PRO A 1 205 ? -17.185 40.459 54.912 1.00 54.03 205 PRO A N 1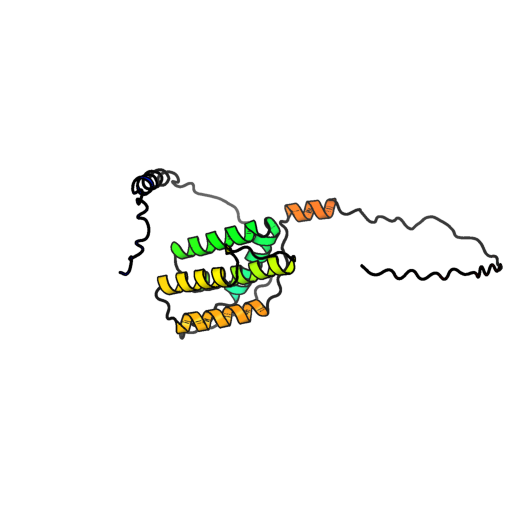
ATOM 1580 C CA . PRO A 1 205 ? -15.719 40.264 54.830 1.00 54.03 205 PRO A CA 1
ATOM 1581 C C . PRO A 1 205 ? -15.201 38.865 55.289 1.00 54.03 205 PRO A C 1
ATOM 1583 O O . PRO A 1 205 ? -15.952 38.011 55.741 1.00 54.03 205 PRO A O 1
ATOM 1586 N N . SER A 1 206 ? -13.877 38.701 55.160 1.00 52.72 206 SER A N 1
ATOM 1587 C CA . SER A 1 206 ? -12.905 37.914 55.946 1.00 52.72 206 SER A CA 1
ATOM 1588 C C . SER A 1 206 ? -13.392 36.911 57.003 1.00 52.72 206 SER A C 1
ATOM 1590 O O . SER A 1 206 ? -14.023 37.317 57.974 1.00 52.72 206 SER A O 1
ATOM 1592 N N . ASP A 1 207 ? -12.877 35.676 56.941 1.00 51.94 207 ASP A N 1
ATOM 1593 C CA . ASP A 1 207 ? -12.306 35.065 58.147 1.00 51.94 207 ASP A CA 1
ATOM 1594 C C . ASP A 1 207 ? -11.186 34.060 57.834 1.00 51.94 207 ASP A C 1
ATOM 1596 O O . ASP A 1 207 ? -11.246 33.281 56.879 1.00 51.94 207 ASP A O 1
ATOM 1600 N N . GLU A 1 208 ? -10.137 34.148 58.644 1.00 54.56 208 GLU A N 1
ATOM 1601 C CA . GLU A 1 208 ? -8.982 33.262 58.691 1.00 54.56 208 GLU A CA 1
ATOM 1602 C C . GLU A 1 208 ? -9.389 31.873 59.200 1.00 54.56 208 GLU A C 1
ATOM 1604 O O . GLU A 1 208 ? -10.042 31.751 60.231 1.00 54.56 208 GLU A O 1
ATOM 1609 N N . SER A 1 209 ? -8.874 30.804 58.592 1.00 57.25 209 SER A N 1
ATOM 1610 C CA . SER A 1 209 ? -8.461 29.651 59.398 1.00 57.25 209 SER A CA 1
ATOM 1611 C C . SER A 1 209 ? -7.283 28.940 58.746 1.00 57.25 209 SER A C 1
ATOM 1613 O O . SER A 1 209 ? -7.418 28.032 57.924 1.00 57.25 209 SER A O 1
ATOM 1615 N N . LEU A 1 210 ? -6.109 29.410 59.143 1.00 57.88 210 LEU A N 1
ATOM 1616 C CA . LEU A 1 210 ? -4.850 28.691 59.141 1.00 57.88 210 LEU A CA 1
ATOM 1617 C C . LEU A 1 210 ? -5.035 27.365 59.907 1.00 57.88 210 LEU A C 1
ATOM 1619 O O . LEU A 1 210 ? -5.227 27.384 61.121 1.00 57.88 210 LEU A O 1
ATOM 1623 N N . ILE A 1 211 ? -4.980 26.222 59.219 1.00 62.97 211 ILE A N 1
ATOM 1624 C CA . ILE A 1 211 ? -4.712 24.930 59.863 1.00 62.97 211 ILE A CA 1
ATOM 1625 C C . ILE A 1 211 ? -3.388 24.414 59.309 1.00 62.97 211 ILE A C 1
ATOM 1627 O O . ILE A 1 211 ? -3.296 23.869 58.211 1.00 62.97 211 ILE A O 1
ATOM 1631 N N . ASP A 1 212 ? -2.372 24.711 60.108 1.00 52.75 212 ASP A N 1
ATOM 1632 C CA . ASP A 1 212 ? -1.071 24.066 60.206 1.00 52.75 212 ASP A CA 1
ATOM 1633 C C . ASP A 1 212 ? -1.207 22.677 60.870 1.00 52.75 212 ASP A C 1
ATOM 1635 O O . ASP A 1 212 ? -2.230 22.368 61.486 1.00 52.75 212 ASP A O 1
ATOM 1639 N N . THR A 1 213 ? -0.123 21.901 60.812 1.00 54.00 213 THR A N 1
ATOM 1640 C CA . THR A 1 213 ? 0.140 20.530 61.287 1.00 54.00 213 THR A CA 1
ATOM 1641 C C . THR A 1 213 ? -0.191 19.452 60.249 1.00 54.00 213 THR A C 1
ATOM 1643 O O . THR A 1 213 ? -1.325 19.288 59.823 1.00 54.00 213 THR A O 1
ATOM 1646 N N . GLY A 1 214 ? 0.766 18.698 59.710 1.00 49.84 214 GLY A N 1
ATOM 1647 C CA . GLY A 1 214 ? 1.999 18.190 60.310 1.00 49.84 214 GLY A CA 1
ATOM 1648 C C . GLY A 1 214 ? 1.898 16.665 60.269 1.00 49.84 214 GLY A C 1
ATOM 1649 O O . GLY A 1 214 ? 0.979 16.103 60.855 1.00 49.84 214 GLY A O 1
ATOM 1650 N N . GLY A 1 215 ? 2.777 15.998 59.524 1.00 54.28 215 GLY A N 1
ATOM 1651 C CA . GLY A 1 215 ? 2.673 14.554 59.310 1.00 54.28 215 GLY A CA 1
ATOM 1652 C C . GLY A 1 215 ? 3.771 14.019 58.409 1.00 54.28 215 GLY A C 1
ATOM 1653 O O . GLY A 1 215 ? 3.507 13.535 57.313 1.00 54.28 215 GLY A O 1
ATOM 1654 N N . GLU A 1 216 ? 5.005 14.179 58.872 1.00 59.56 216 GLU A N 1
ATOM 1655 C CA . GLU A 1 216 ? 6.130 13.327 58.503 1.00 59.56 216 GLU A CA 1
ATOM 1656 C C . GLU A 1 216 ? 5.755 11.868 58.807 1.00 59.56 216 GLU A C 1
ATOM 1658 O O . GLU A 1 216 ? 5.192 11.607 59.862 1.00 59.56 216 GLU A O 1
ATOM 1663 N N . ASP A 1 217 ? 6.045 10.937 57.897 1.00 58.62 217 ASP A N 1
ATOM 1664 C CA . ASP A 1 217 ? 6.679 9.672 58.273 1.00 58.62 217 ASP A CA 1
ATOM 1665 C C . ASP A 1 217 ? 7.174 8.922 57.034 1.00 58.62 217 ASP A C 1
ATOM 1667 O O . ASP A 1 217 ? 6.446 8.588 56.096 1.00 58.62 217 ASP A O 1
ATOM 1671 N N . ALA A 1 218 ? 8.479 8.681 57.058 1.00 59.59 218 ALA A N 1
ATOM 1672 C CA . ALA A 1 218 ? 9.208 7.826 56.152 1.00 59.59 218 ALA A CA 1
ATOM 1673 C C . ALA A 1 218 ? 8.967 6.356 56.515 1.00 59.59 218 ALA A C 1
ATOM 1675 O O . ALA A 1 218 ? 9.130 5.973 57.670 1.00 59.59 218 ALA A O 1
ATOM 1676 N N . VAL A 1 219 ? 8.716 5.504 55.520 1.00 61.84 219 VAL A N 1
ATOM 1677 C CA . VAL A 1 219 ? 9.020 4.072 55.630 1.00 61.84 219 VAL A CA 1
ATOM 1678 C C . VAL A 1 219 ? 9.719 3.625 54.355 1.00 61.84 219 VAL A C 1
ATOM 1680 O O . VAL A 1 219 ? 9.111 3.403 53.312 1.00 61.84 219 VAL A O 1
ATOM 1683 N N . SER A 1 220 ? 11.038 3.526 54.484 1.00 55.22 220 SER A N 1
ATOM 1684 C CA . SER A 1 220 ? 11.897 2.657 53.691 1.00 55.22 220 SER A CA 1
ATOM 1685 C C . SER A 1 220 ? 11.632 1.212 54.113 1.00 55.22 220 SER A C 1
ATOM 1687 O O . SER A 1 220 ? 11.574 0.959 55.315 1.00 55.22 220 SER A O 1
ATOM 1689 N N . LEU A 1 221 ? 11.514 0.274 53.173 1.00 62.91 221 LEU A N 1
ATOM 1690 C CA . LEU A 1 221 ? 11.798 -1.142 53.421 1.00 62.91 221 LEU A CA 1
ATOM 1691 C C . LEU A 1 221 ? 12.128 -1.844 52.099 1.00 62.91 221 LEU A C 1
ATOM 1693 O O . LEU A 1 221 ? 11.297 -1.938 51.198 1.00 62.91 221 LEU A O 1
ATOM 1697 N N . ASP A 1 222 ? 13.381 -2.285 52.037 1.00 63.84 222 ASP A N 1
ATOM 1698 C CA . ASP A 1 222 ? 13.994 -3.142 51.028 1.00 63.84 222 ASP A CA 1
ATOM 1699 C C . ASP A 1 222 ? 13.250 -4.470 50.819 1.00 63.84 222 ASP A C 1
ATOM 1701 O O . ASP A 1 222 ? 12.655 -5.032 51.746 1.00 63.84 222 ASP A O 1
ATOM 1705 N N . GLY A 1 223 ? 13.398 -4.999 49.602 1.00 57.84 223 GLY A N 1
ATOM 1706 C CA . GLY A 1 223 ? 13.068 -6.362 49.192 1.00 57.84 223 GLY A CA 1
ATOM 1707 C C . GLY A 1 223 ? 13.506 -6.622 47.760 1.00 57.84 223 GLY A C 1
ATOM 1708 O O . GLY A 1 223 ? 12.719 -6.272 46.856 1.00 57.84 223 GLY A O 1
#

Secondary structure (DSSP, 8-state):
-------------GGGGSSSSSSTTSSTT----------------------------S-TTS--HHHHHHHHHHHHHHHHHHHHHHHHHHHHHHHHHHHHS--HHHHHHHHHHHHHHHHHHHHTTPPPPGGGSHHHHHHHHHHHHHTTT--HHHHHHHHHHHHHHHHH--------HHHHHHHHHHS------------------------------------

pLDDT: mean 75.54, std 21.65, range [38.44, 98.69]

Foldseek 3Di:
DDDDDDDDDDDDDPPVVPPPVPVPPPPPPDDDDDDDDDDDPDPDDDDDDPDPDDPPPDDPQEADLVLLVVLLVCLLAQCQEPNLVSLLVVLVVLLVVCVVPNDSNSLLSSLSNLVNNCVQCVVVVHDRDPCSPPVNSVVSSQVSCVVVVHDPVSSVSHNVNSVVSSVPDDHHRDHDPVVVVVVVVPPPPPPPVVDDDDDDDDDDDDDDDDDDDDDDDDDDDDD

Radius of gyration: 31.1 Å; chains: 1; bounding box: 65×90×85 Å

Organism: NCBI:txid2601267